Protein AF-A0A378QH20-F1 (afdb_monomer_lite)

InterPro domains:
  IPR001677 Transferrin-binding protein B, C-lobe/N-lobe beta-barrel domain [PF01298] (26-144)
  IPR001677 Transferrin-binding protein B, C-lobe/N-lobe beta-barrel domain [PF01298] (145-252)
  IPR011250 Outer membrane protein/outer membrane enzyme PagP, beta-barrel [SSF56925] (48-143)
  IPR011250 Outer membrane protein/outer membrane enzyme PagP, beta-barrel [SSF56925] (148-252)

Organism: Moraxella lacunata (NCBI:txid477)

Foldseek 3Di:
DFAADAPQDQVQFADPPDPDDSHPGHGDLVRGQWADPPVCVVVVDDDDTAKDKAKDADVPQQKIKIWIWGHNDPPDIGTAWIDIWGHDDFKTAAKIAGPDLPDSQRNAIFRGKMWGADDPVSQKIKIWTAGPVNGDTDIDIDGPQQQAKDKDKDADVVVQAIWMFIDHGRDPFTQKTWHPWGHDDQWIKTKMWGTPQADFPDPPDPPTDGATDMFMKIKGQDDDPSQKIKTKTWDDDDPVHHIDIDIDMDGHDDDD

Sequence (256 aa):
MTDAKKGRGSDEFHSEYKKNAGADYSAFSFHESTKDDAKWRDEGRTGDVSHTSVFTVDFANKTLTGELSRHKSKSEKVKRYDIKADIKDNRFRGSATASNPNDPFFKSNSKSLEGGFFGANAEELAGKFLADDNSLFAVFGARQHKDGNRAEFGVNFDNKTLKGTLYAGGSVAPSIIIDNGVISGNGFTADFRTGEKGLSLDKSSISGAVAHLSGKVDGGFYGKNATELGGSFYSERTSKKDGVAGVFGAKQQVKK

Secondary structure (DSSP, 8-state):
-B---TT---TTB--SS-S-BTTTB---GGGB----HHHHHHTT--S--SEEEEEEEETTTTEEEEEEEEESSSS-EEEEEEEEEEEETTEEEEEEEES-TT-SSS---EEEEEEEEESTT--EEEEEEE-TTS-BEEEEEEE----S-EEEEEEETTTTEEEEEEE-TT-SS-SEEEEEEEEETTEEEEEEEE-TT-EES-TT-TT--EE--EEEEEEEEESGGG-EEEEEEEE--BTTB--EEEEEEEEPPPP-

Radius of gyration: 24.76 Å; chains: 1; bounding box: 64×29×71 Å

pLDDT: mean 87.05, std 12.5, range [39.31, 98.81]

Structure (mmCIF, N/CA/C/O backbone):
data_AF-A0A378QH20-F1
#
_entry.id   AF-A0A378QH20-F1
#
loop_
_atom_site.group_PDB
_atom_site.id
_atom_site.type_symbol
_atom_site.label_atom_id
_atom_site.label_alt_id
_atom_site.label_comp_id
_atom_site.label_asym_id
_atom_site.label_entity_id
_atom_site.label_seq_id
_atom_site.pdbx_PDB_ins_code
_atom_site.Cartn_x
_atom_site.Cartn_y
_atom_site.Cartn_z
_atom_site.occupancy
_atom_site.B_iso_or_equiv
_atom_site.auth_seq_id
_atom_site.auth_comp_id
_atom_site.auth_asym_id
_atom_site.auth_atom_id
_atom_site.pdbx_PDB_model_num
ATOM 1 N N . MET A 1 1 ? 15.735 -6.935 -12.110 1.00 92.44 1 MET A N 1
ATOM 2 C CA . MET A 1 1 ? 16.898 -7.436 -12.870 1.00 92.44 1 MET A CA 1
ATOM 3 C C . MET A 1 1 ? 16.583 -7.363 -14.349 1.00 92.44 1 MET A C 1
ATOM 5 O O . MET A 1 1 ? 15.416 -7.523 -14.694 1.00 92.44 1 MET A O 1
ATOM 9 N N . THR A 1 2 ? 17.578 -7.130 -15.195 1.00 94.81 2 THR A N 1
ATOM 10 C CA . THR A 1 2 ? 17.381 -6.996 -16.645 1.00 94.81 2 THR A CA 1
ATOM 11 C C . THR A 1 2 ? 17.871 -8.227 -17.403 1.00 94.81 2 THR A C 1
ATOM 13 O O . THR A 1 2 ? 18.622 -9.038 -16.858 1.00 94.81 2 THR A O 1
ATOM 16 N N . ASP A 1 3 ? 17.523 -8.341 -18.679 1.00 94.50 3 ASP A N 1
ATOM 17 C CA . ASP A 1 3 ? 18.302 -9.134 -19.633 1.00 94.50 3 ASP A CA 1
ATOM 18 C C . ASP A 1 3 ? 19.726 -8.555 -19.798 1.00 94.50 3 ASP A C 1
ATOM 20 O O . ASP A 1 3 ? 20.012 -7.418 -19.397 1.00 94.50 3 ASP A O 1
ATOM 24 N N . ALA A 1 4 ? 20.630 -9.340 -20.387 1.00 93.19 4 ALA A N 1
ATOM 25 C CA . ALA A 1 4 ? 21.960 -8.891 -20.788 1.00 93.19 4 ALA A CA 1
ATOM 26 C C . ALA A 1 4 ? 21.991 -8.710 -22.309 1.00 93.19 4 ALA A C 1
ATOM 28 O O . ALA A 1 4 ? 21.715 -9.652 -23.055 1.00 93.19 4 ALA A O 1
ATOM 29 N N . LYS A 1 5 ? 22.317 -7.502 -22.777 1.00 91.88 5 LYS A N 1
ATOM 30 C CA . LYS A 1 5 ? 22.332 -7.175 -24.205 1.00 91.88 5 LYS A CA 1
ATOM 31 C C . LYS A 1 5 ? 23.632 -6.490 -24.599 1.00 91.88 5 LYS A C 1
ATOM 33 O O . LYS A 1 5 ? 23.879 -5.345 -24.223 1.00 91.88 5 LYS A O 1
ATOM 38 N N . LYS A 1 6 ? 24.429 -7.166 -25.430 1.00 91.38 6 LYS A N 1
ATOM 39 C CA . LYS A 1 6 ? 25.698 -6.639 -25.950 1.00 91.38 6 LYS A CA 1
ATOM 40 C C . LYS A 1 6 ? 25.518 -5.228 -26.527 1.00 91.38 6 LYS A C 1
ATOM 42 O O . LYS A 1 6 ? 24.632 -5.000 -27.349 1.00 91.38 6 LYS A O 1
ATOM 47 N N . GLY A 1 7 ? 26.377 -4.302 -26.103 1.00 85.94 7 GLY A N 1
ATOM 48 C CA . GLY A 1 7 ? 26.369 -2.907 -26.556 1.00 85.94 7 GLY A CA 1
ATOM 49 C C . GLY A 1 7 ? 25.336 -1.999 -25.878 1.00 85.94 7 GLY A C 1
ATOM 50 O O . GLY A 1 7 ? 25.245 -0.832 -26.247 1.00 85.94 7 GLY A O 1
ATOM 51 N N . ARG A 1 8 ? 24.562 -2.486 -24.897 1.00 88.06 8 ARG A N 1
ATOM 52 C CA . ARG A 1 8 ? 23.723 -1.620 -24.056 1.00 88.06 8 ARG A CA 1
ATOM 53 C C . ARG A 1 8 ? 24.615 -0.770 -23.143 1.00 88.06 8 ARG A C 1
ATOM 55 O O . ARG A 1 8 ? 25.500 -1.307 -22.483 1.00 88.06 8 ARG A O 1
ATOM 62 N N . GLY A 1 9 ? 24.378 0.541 -23.103 1.00 82.31 9 GLY A N 1
ATOM 63 C CA . GLY A 1 9 ? 25.078 1.439 -22.179 1.00 82.31 9 GLY A CA 1
ATOM 64 C C . GLY A 1 9 ? 24.762 1.100 -20.721 1.00 82.31 9 GLY A C 1
ATOM 65 O O . GLY A 1 9 ? 23.634 0.721 -20.413 1.00 82.31 9 GLY A O 1
ATOM 66 N N . SER A 1 10 ? 25.747 1.235 -19.834 1.00 78.19 10 SER A N 1
ATOM 67 C CA . SER A 1 10 ? 25.637 0.899 -18.406 1.00 78.19 10 SER A CA 1
ATOM 68 C C . SER A 1 10 ? 25.880 2.108 -17.500 1.00 78.19 10 SER A C 1
ATOM 70 O O . SER A 1 10 ? 26.297 1.947 -16.360 1.00 78.19 10 SER A O 1
ATOM 72 N N . ASP A 1 11 ? 25.667 3.325 -18.002 1.00 79.75 11 ASP A N 1
ATOM 73 C CA . ASP A 1 11 ? 26.082 4.557 -17.317 1.00 79.75 11 ASP A CA 1
ATOM 74 C C . ASP A 1 11 ? 25.383 4.758 -15.967 1.00 79.75 11 ASP A C 1
ATOM 76 O O . ASP A 1 11 ? 25.941 5.372 -15.065 1.00 79.75 11 ASP A O 1
ATOM 80 N N . GLU A 1 12 ? 24.177 4.210 -15.801 1.00 81.88 12 GLU A N 1
ATOM 81 C CA . GLU A 1 12 ? 23.446 4.254 -14.530 1.00 81.88 12 GLU A CA 1
ATOM 82 C C . GLU A 1 12 ? 23.695 3.037 -13.630 1.00 81.88 12 GLU A C 1
ATOM 84 O O . GLU A 1 12 ? 23.182 3.017 -12.513 1.00 81.88 12 GLU A O 1
ATOM 89 N N . PHE A 1 13 ? 24.450 2.032 -14.094 1.00 87.19 13 PHE A N 1
ATOM 90 C CA . PHE A 1 13 ? 24.697 0.785 -13.371 1.00 87.19 13 PHE A CA 1
ATOM 91 C C . PHE A 1 13 ? 26.196 0.528 -13.177 1.00 87.19 13 PHE A C 1
ATOM 93 O O . PHE A 1 13 ? 26.932 0.223 -14.118 1.00 87.19 13 PHE A O 1
ATOM 100 N N . HIS A 1 14 ? 26.647 0.585 -11.929 1.00 81.94 14 HIS A N 1
ATOM 101 C CA . HIS A 1 14 ? 28.036 0.397 -11.539 1.00 81.94 14 HIS A CA 1
ATOM 102 C C . HIS A 1 14 ? 28.204 -0.839 -10.650 1.00 81.94 14 HIS A C 1
ATOM 104 O O . HIS A 1 14 ? 27.354 -1.185 -9.834 1.00 81.94 14 HIS A O 1
ATOM 110 N N . SER A 1 15 ? 29.330 -1.524 -10.817 1.00 75.62 15 SER A N 1
ATOM 111 C CA . SER A 1 15 ? 29.758 -2.617 -9.950 1.00 75.62 15 SER A CA 1
ATOM 112 C C . SER A 1 15 ? 31.252 -2.483 -9.711 1.00 75.62 15 SER A C 1
ATOM 114 O O . SER A 1 15 ? 32.007 -2.155 -10.627 1.00 75.62 15 SER A O 1
ATOM 116 N N . GLU A 1 16 ? 31.675 -2.757 -8.481 1.00 70.62 16 GLU A N 1
ATOM 117 C CA . GLU A 1 16 ? 33.088 -2.738 -8.098 1.00 70.62 16 GLU A CA 1
ATOM 118 C C . GLU A 1 16 ? 33.872 -3.907 -8.715 1.00 70.62 16 GLU A C 1
ATOM 120 O O . GLU A 1 16 ? 35.083 -3.817 -8.901 1.00 70.62 16 GLU A O 1
ATOM 125 N N . TYR A 1 17 ? 33.184 -4.997 -9.074 1.00 71.38 17 TYR A N 1
ATOM 126 C CA . TYR A 1 17 ? 33.818 -6.256 -9.476 1.00 71.38 17 TYR A CA 1
ATOM 127 C C . TYR A 1 17 ? 33.791 -6.517 -10.984 1.00 71.38 17 TYR A C 1
ATOM 129 O O . TYR A 1 17 ? 34.700 -7.160 -11.511 1.00 71.38 17 TYR A O 1
ATOM 137 N N . LYS A 1 18 ? 32.748 -6.070 -11.696 1.00 76.75 18 LYS A N 1
ATOM 138 C CA . LYS A 1 18 ? 32.597 -6.296 -13.143 1.00 76.75 18 LYS A CA 1
ATOM 139 C C . LYS A 1 18 ? 32.045 -5.059 -13.839 1.00 76.75 18 LYS A C 1
ATOM 141 O O . LYS A 1 18 ? 31.127 -4.419 -13.354 1.00 76.75 18 LYS A O 1
ATOM 146 N N . LYS A 1 19 ? 32.595 -4.723 -15.004 1.00 81.00 19 LYS A N 1
ATOM 147 C CA . LYS A 1 19 ? 32.105 -3.598 -15.812 1.00 81.00 19 LYS A CA 1
ATOM 148 C C . LYS A 1 19 ? 30.884 -4.020 -16.643 1.00 81.00 19 LYS A C 1
ATOM 150 O O . LYS A 1 19 ? 30.658 -5.209 -16.845 1.00 81.00 19 LYS A O 1
ATOM 155 N N . ASN A 1 20 ? 30.131 -3.038 -17.138 1.00 86.50 20 ASN A N 1
ATOM 156 C CA . ASN A 1 20 ? 29.065 -3.205 -18.136 1.00 86.50 20 ASN A CA 1
ATOM 157 C C . ASN A 1 20 ? 27.842 -4.028 -17.680 1.00 86.50 20 ASN A C 1
ATOM 159 O O . ASN A 1 20 ? 27.330 -4.881 -18.416 1.00 86.50 20 ASN A O 1
ATOM 163 N N . ALA A 1 21 ? 27.338 -3.755 -16.473 1.00 88.94 21 ALA A N 1
ATOM 164 C CA . ALA A 1 21 ? 26.045 -4.273 -16.031 1.00 88.94 21 ALA A CA 1
ATOM 165 C C . ALA A 1 21 ? 24.941 -3.914 -17.045 1.00 88.94 21 ALA A C 1
ATOM 167 O O . ALA A 1 21 ? 24.822 -2.772 -17.485 1.00 88.94 21 ALA A O 1
ATOM 168 N N . GLY A 1 22 ? 24.134 -4.900 -17.431 1.00 88.75 22 GLY A N 1
ATOM 169 C CA . GLY A 1 22 ? 23.121 -4.787 -18.481 1.00 88.75 22 GLY A CA 1
ATOM 170 C C . GLY A 1 22 ? 23.593 -5.190 -19.880 1.00 88.75 22 GLY A C 1
ATOM 171 O O . GLY A 1 22 ? 22.741 -5.432 -20.741 1.00 88.75 22 GLY A O 1
ATOM 172 N N . ALA A 1 23 ? 24.908 -5.299 -20.104 1.00 90.50 23 ALA A N 1
ATOM 173 C CA . ALA A 1 23 ? 25.495 -5.740 -21.368 1.00 90.50 23 ALA A CA 1
ATOM 174 C C . ALA A 1 23 ? 26.190 -7.099 -21.259 1.00 90.50 23 ALA A C 1
ATOM 176 O O . ALA A 1 23 ? 25.824 -8.019 -21.990 1.00 90.50 23 ALA A O 1
ATOM 177 N N . ASP A 1 24 ? 27.145 -7.230 -20.335 1.00 90.44 24 ASP A N 1
ATOM 178 C CA . ASP A 1 24 ? 27.919 -8.467 -20.145 1.00 90.44 24 ASP A CA 1
ATOM 179 C C . ASP A 1 24 ? 27.185 -9.460 -19.229 1.00 90.44 24 ASP A C 1
ATOM 181 O O . ASP A 1 24 ? 27.375 -10.673 -19.304 1.00 90.44 24 ASP A O 1
ATOM 185 N N . TYR A 1 25 ? 26.327 -8.937 -18.356 1.00 90.81 25 TYR A N 1
ATOM 186 C CA . TYR A 1 25 ? 25.469 -9.677 -17.435 1.00 90.81 25 TYR A CA 1
ATOM 187 C C . TYR A 1 25 ? 24.259 -8.811 -17.057 1.00 90.81 25 TYR A C 1
ATOM 189 O O . TYR A 1 25 ? 24.216 -7.627 -17.384 1.00 90.81 25 TYR A O 1
ATOM 197 N N . SER A 1 26 ? 23.263 -9.377 -16.376 1.00 91.81 26 SER A N 1
ATOM 198 C CA . SER A 1 26 ? 22.063 -8.643 -15.954 1.00 91.81 26 SER A CA 1
ATOM 199 C C . SER A 1 26 ? 22.382 -7.438 -15.068 1.00 91.81 26 SER A C 1
ATOM 201 O O . SER A 1 26 ? 23.134 -7.544 -14.097 1.00 91.81 26 SER A O 1
ATOM 203 N N . ALA A 1 27 ? 21.738 -6.301 -15.332 1.00 91.88 27 ALA A N 1
ATOM 204 C CA . ALA A 1 27 ? 21.704 -5.209 -14.372 1.00 91.88 27 ALA A CA 1
ATOM 205 C C . ALA A 1 27 ? 20.733 -5.560 -13.231 1.00 91.88 27 ALA A C 1
ATOM 207 O O . ALA A 1 27 ? 19.643 -6.100 -13.447 1.00 91.88 27 ALA A O 1
ATOM 208 N N . PHE A 1 28 ? 21.128 -5.254 -11.998 1.00 90.44 28 PHE A N 1
ATOM 209 C CA . PHE A 1 28 ? 20.327 -5.460 -10.788 1.00 90.44 28 PHE A CA 1
ATOM 210 C C . PHE A 1 28 ? 20.162 -4.117 -10.081 1.00 90.44 28 PHE A C 1
ATOM 212 O O . PHE A 1 28 ? 20.975 -3.222 -10.285 1.00 90.44 28 PHE A O 1
ATOM 219 N N . SER A 1 29 ? 19.135 -3.977 -9.241 1.00 89.19 29 SER A N 1
ATOM 220 C CA . SER A 1 29 ? 18.865 -2.723 -8.523 1.00 89.19 29 SER A CA 1
ATOM 221 C C . SER A 1 29 ? 20.043 -2.269 -7.660 1.00 89.19 29 SER A C 1
ATOM 223 O O . SER A 1 29 ? 20.310 -1.079 -7.601 1.00 89.19 29 SER A O 1
ATOM 225 N N . PHE A 1 30 ? 20.795 -3.200 -7.066 1.00 85.38 30 PHE A N 1
ATOM 226 C CA . PHE A 1 30 ? 21.985 -2.881 -6.268 1.00 85.38 30 PHE A CA 1
ATOM 227 C C . PHE A 1 30 ? 23.183 -2.385 -7.096 1.00 85.38 30 PHE A C 1
ATOM 229 O O . PHE A 1 30 ? 24.137 -1.875 -6.525 1.00 85.38 30 PHE A O 1
ATOM 236 N N . HIS A 1 31 ? 23.153 -2.546 -8.423 1.00 87.38 31 HIS A N 1
ATOM 237 C CA . HIS A 1 31 ? 24.131 -1.920 -9.311 1.00 87.38 31 HIS A CA 1
ATOM 238 C C . HIS A 1 31 ? 23.726 -0.491 -9.686 1.00 87.38 31 HIS A C 1
ATOM 240 O O . HIS A 1 31 ? 24.556 0.256 -10.184 1.00 87.38 31 HIS A O 1
ATOM 246 N N . GLU A 1 32 ? 22.454 -0.113 -9.541 1.00 87.88 32 GLU A N 1
ATOM 247 C CA . GLU A 1 32 ? 21.987 1.191 -10.005 1.00 87.88 32 GLU A CA 1
ATOM 248 C C . GLU A 1 32 ? 22.515 2.298 -9.092 1.00 87.88 32 GLU A C 1
ATOM 250 O O . GLU A 1 32 ? 22.425 2.196 -7.871 1.00 87.88 32 GLU A O 1
ATOM 255 N N . SER A 1 33 ? 23.027 3.379 -9.674 1.00 81.62 33 SER A N 1
ATOM 256 C CA . SER A 1 33 ? 23.531 4.527 -8.920 1.00 81.62 33 SER A CA 1
ATOM 257 C C . SER A 1 33 ? 22.395 5.210 -8.163 1.00 81.62 33 SER A C 1
ATOM 259 O O . SER A 1 33 ? 21.641 6.005 -8.728 1.00 81.62 33 SER A O 1
ATOM 261 N N . THR A 1 34 ? 22.240 4.928 -6.880 1.00 79.50 34 THR A N 1
ATOM 262 C CA . THR A 1 34 ? 21.202 5.535 -6.047 1.00 79.50 34 THR A CA 1
ATOM 263 C C . THR A 1 34 ? 21.790 6.396 -4.940 1.00 79.50 34 THR A C 1
ATOM 265 O O . THR A 1 34 ? 22.990 6.399 -4.670 1.00 79.50 34 THR A O 1
ATOM 268 N N . LYS A 1 35 ? 20.916 7.151 -4.277 1.00 73.12 35 LYS A N 1
ATOM 269 C CA . LYS A 1 35 ? 21.223 7.726 -2.972 1.00 73.12 35 LYS A CA 1
ATOM 270 C C . LYS A 1 35 ? 21.480 6.585 -1.971 1.00 73.12 35 LYS A C 1
ATOM 272 O O . LYS A 1 35 ? 20.553 5.832 -1.667 1.00 73.12 35 LYS A O 1
ATOM 277 N N . ASP A 1 36 ? 22.715 6.503 -1.475 1.00 65.94 36 ASP A N 1
ATOM 278 C CA . ASP A 1 36 ? 23.202 5.456 -0.566 1.00 65.94 36 ASP A CA 1
ATOM 279 C C . ASP A 1 36 ? 22.434 5.450 0.773 1.00 65.94 36 ASP A C 1
ATOM 281 O O . ASP A 1 36 ? 22.409 6.455 1.491 1.00 65.94 36 ASP A O 1
ATOM 285 N N . ASP A 1 37 ? 21.768 4.331 1.076 1.00 61.78 37 ASP A N 1
ATOM 286 C CA . ASP A 1 37 ? 20.907 4.146 2.257 1.00 61.78 37 ASP A CA 1
ATOM 287 C C . ASP A 1 37 ? 21.724 3.954 3.544 1.00 61.78 37 ASP A C 1
ATOM 289 O O . ASP A 1 37 ? 21.362 4.501 4.588 1.00 61.78 37 ASP A O 1
ATOM 293 N N . ALA A 1 38 ? 22.860 3.246 3.474 1.00 57.44 38 ALA A N 1
ATOM 294 C CA . ALA A 1 38 ? 23.633 2.855 4.657 1.00 57.44 38 ALA A CA 1
ATOM 295 C C . ALA A 1 38 ? 24.173 4.080 5.409 1.00 57.44 38 ALA A C 1
ATOM 297 O O . ALA A 1 38 ? 23.898 4.273 6.593 1.00 57.44 38 ALA A O 1
ATOM 298 N N . LYS A 1 39 ? 24.828 4.989 4.681 1.00 61.25 39 LYS A N 1
ATOM 299 C CA . LYS A 1 39 ? 25.340 6.245 5.240 1.00 61.25 39 LYS A CA 1
ATOM 300 C C . LYS A 1 39 ? 24.223 7.160 5.763 1.00 61.25 39 LYS A C 1
ATOM 302 O O . LYS A 1 39 ? 24.429 7.911 6.708 1.00 61.25 39 LYS A O 1
ATOM 307 N N . TRP A 1 40 ? 23.033 7.114 5.161 1.00 59.59 40 TRP A N 1
ATOM 308 C CA . TRP A 1 40 ? 21.906 7.972 5.543 1.00 59.59 40 TRP A CA 1
ATOM 309 C C . TRP A 1 40 ? 21.207 7.510 6.825 1.00 59.59 40 TRP A C 1
ATOM 311 O O . TRP A 1 40 ? 20.813 8.350 7.640 1.00 59.59 40 TRP A O 1
ATOM 321 N N . ARG A 1 41 ? 21.079 6.191 7.011 1.00 53.19 41 ARG A N 1
ATOM 322 C CA . ARG A 1 41 ? 20.585 5.590 8.257 1.00 53.19 41 ARG A CA 1
ATOM 323 C C . ARG A 1 41 ? 21.529 5.863 9.423 1.00 53.19 41 ARG A C 1
ATOM 325 O O . ARG A 1 41 ? 21.051 6.254 10.486 1.00 53.19 41 ARG A O 1
ATOM 332 N N . ASP A 1 42 ? 22.837 5.749 9.200 1.00 58.03 42 ASP A N 1
ATOM 333 C CA . ASP A 1 42 ? 23.859 6.047 10.215 1.00 58.03 42 ASP A CA 1
ATOM 334 C C . ASP A 1 42 ? 23.874 7.535 10.615 1.00 58.03 42 ASP A C 1
ATOM 336 O O . ASP A 1 42 ? 24.155 7.879 11.760 1.00 58.03 42 ASP A O 1
ATOM 340 N N . GLU A 1 43 ? 23.494 8.432 9.698 1.00 58.00 43 GLU A N 1
ATOM 341 C CA . GLU A 1 43 ? 23.345 9.874 9.947 1.00 58.00 43 GLU A CA 1
ATOM 342 C C . GLU A 1 43 ? 21.992 10.252 10.601 1.00 58.00 43 GLU A C 1
ATOM 344 O O . GLU A 1 43 ? 21.696 11.440 10.757 1.00 58.00 43 GLU A O 1
ATOM 349 N N . GLY A 1 44 ? 21.152 9.273 10.970 1.00 45.41 44 GLY A N 1
ATOM 350 C CA . GLY A 1 44 ? 19.873 9.491 11.661 1.00 45.41 44 GLY A CA 1
ATOM 351 C C . GLY A 1 44 ? 18.814 10.215 10.824 1.00 45.41 44 GLY A C 1
ATOM 352 O O . GLY A 1 44 ? 17.899 10.836 11.369 1.00 45.41 44 GLY A O 1
ATOM 353 N N . ARG A 1 45 ? 18.943 10.193 9.495 1.00 55.81 45 ARG A N 1
ATOM 354 C CA . ARG A 1 45 ? 18.084 10.969 8.595 1.00 55.81 45 ARG A CA 1
ATOM 355 C C . ARG A 1 45 ? 16.834 10.188 8.186 1.00 55.81 45 ARG A C 1
ATOM 357 O O . ARG A 1 45 ? 16.890 8.993 7.915 1.00 55.81 45 ARG A O 1
ATOM 364 N N . THR A 1 46 ? 15.704 10.888 8.086 1.00 53.34 46 THR A N 1
ATOM 365 C CA . THR A 1 46 ? 14.402 10.330 7.688 1.00 53.34 46 THR A CA 1
ATOM 366 C C . THR A 1 46 ? 14.029 10.740 6.260 1.00 53.34 46 THR A C 1
ATOM 368 O O . THR A 1 46 ? 14.279 11.873 5.840 1.00 53.34 46 THR A O 1
ATOM 371 N N . GLY A 1 47 ? 13.456 9.815 5.485 1.00 60.31 47 GLY A N 1
ATOM 372 C CA . GLY A 1 47 ? 12.966 10.061 4.124 1.00 60.31 47 GLY A CA 1
ATOM 373 C C . GLY A 1 47 ? 13.259 8.922 3.151 1.00 60.31 47 GLY A C 1
ATOM 374 O O . GLY A 1 47 ? 13.967 7.973 3.480 1.00 60.31 47 GLY A O 1
ATOM 375 N N . ASP A 1 48 ? 12.723 9.046 1.940 1.00 69.56 48 ASP A N 1
ATOM 376 C CA . ASP A 1 48 ? 12.878 8.052 0.884 1.00 69.56 48 ASP A CA 1
ATOM 377 C C . ASP A 1 48 ? 14.339 7.930 0.396 1.00 69.56 48 ASP A C 1
ATOM 379 O O . ASP A 1 48 ? 15.107 8.906 0.319 1.00 69.56 48 ASP A O 1
ATOM 383 N N . VAL A 1 49 ? 14.731 6.700 0.066 1.00 76.69 49 VAL A N 1
ATOM 384 C CA . VAL A 1 49 ? 16.091 6.294 -0.318 1.00 76.69 49 VAL A CA 1
ATOM 385 C C . VAL A 1 49 ? 16.028 5.197 -1.377 1.00 76.69 49 VAL A C 1
ATOM 387 O O . VAL A 1 49 ? 15.052 4.454 -1.452 1.00 76.69 49 VAL A O 1
ATOM 390 N N . SER A 1 50 ? 17.080 5.090 -2.191 1.00 85.75 50 SER A N 1
ATOM 391 C CA . SER A 1 50 ? 17.225 4.056 -3.221 1.00 85.75 50 SER A CA 1
ATOM 392 C C . SER A 1 50 ? 15.995 3.866 -4.115 1.00 85.75 50 SER A C 1
ATOM 394 O O . SER A 1 50 ? 15.680 4.755 -4.907 1.00 85.75 50 SER A O 1
ATOM 396 N N . HIS A 1 51 ? 15.304 2.732 -4.021 1.00 90.31 51 HIS A N 1
ATOM 397 C CA . HIS A 1 51 ? 14.105 2.430 -4.796 1.00 90.31 51 HIS A CA 1
ATOM 398 C C . HIS A 1 51 ? 12.906 2.394 -3.859 1.00 90.31 51 HIS A C 1
ATOM 400 O O . HIS A 1 51 ? 12.907 1.663 -2.872 1.00 90.31 51 HIS A O 1
ATOM 406 N N . THR A 1 52 ? 11.867 3.154 -4.189 1.00 89.88 52 THR A N 1
ATOM 407 C CA . THR A 1 52 ? 10.633 3.215 -3.404 1.00 89.88 52 THR A CA 1
ATOM 408 C C . THR A 1 52 ? 9.448 2.731 -4.209 1.00 89.88 52 THR A C 1
ATOM 410 O O . THR A 1 52 ? 9.348 2.989 -5.409 1.00 89.88 52 THR A O 1
ATOM 413 N N . SER A 1 53 ? 8.515 2.091 -3.517 1.00 92.81 53 SER A N 1
ATOM 414 C CA . SER A 1 53 ? 7.226 1.695 -4.063 1.00 92.81 53 SER A CA 1
ATOM 415 C C . SER A 1 53 ? 6.109 2.212 -3.166 1.00 92.81 53 SER A C 1
ATOM 417 O O . SER A 1 53 ? 6.063 1.864 -1.985 1.00 92.81 53 SER A O 1
ATOM 419 N N . VAL A 1 54 ? 5.217 3.029 -3.719 1.00 90.25 54 VAL A N 1
ATOM 420 C CA . VAL A 1 54 ? 4.083 3.624 -2.999 1.00 90.25 54 VAL A CA 1
ATOM 421 C C . VAL A 1 54 ? 2.794 3.137 -3.637 1.00 90.25 54 VAL A C 1
ATOM 423 O O . VAL A 1 54 ? 2.673 3.146 -4.858 1.00 90.25 54 VAL A O 1
ATOM 426 N N . PHE A 1 55 ? 1.829 2.720 -2.822 1.00 94.31 55 PHE A N 1
ATOM 427 C CA . PHE A 1 55 ? 0.572 2.155 -3.303 1.00 94.31 55 PHE A CA 1
ATOM 428 C C . PHE A 1 55 ? -0.628 2.814 -2.634 1.00 94.31 55 PHE A C 1
ATOM 430 O O . PHE A 1 55 ? -0.593 3.171 -1.457 1.00 94.31 55 PHE A O 1
ATOM 437 N N . THR A 1 56 ? -1.713 2.920 -3.389 1.00 91.38 56 THR A N 1
ATOM 438 C CA . THR A 1 56 ? -3.047 3.260 -2.902 1.00 91.38 56 THR A CA 1
ATOM 439 C C . THR A 1 56 ? -3.960 2.087 -3.208 1.00 91.38 56 THR A C 1
ATOM 441 O O . THR A 1 56 ? -4.021 1.615 -4.344 1.00 91.38 56 THR A O 1
ATOM 444 N N . VAL A 1 57 ? -4.642 1.595 -2.179 1.00 93.56 57 VAL A N 1
ATOM 445 C CA . VAL A 1 57 ? -5.488 0.406 -2.262 1.00 93.56 57 VAL A CA 1
ATOM 446 C C . VAL A 1 57 ? -6.912 0.805 -1.924 1.00 93.56 57 VAL A C 1
ATOM 448 O O . VAL A 1 57 ? -7.169 1.346 -0.850 1.00 93.56 57 VAL A O 1
ATOM 451 N N . ASP A 1 58 ? -7.831 0.512 -2.833 1.00 90.62 58 ASP A N 1
ATOM 452 C CA . ASP A 1 58 ? -9.259 0.686 -2.635 1.00 90.62 58 ASP A CA 1
ATOM 453 C C . ASP A 1 58 ? -9.913 -0.694 -2.541 1.00 90.62 58 ASP A C 1
ATOM 455 O O . ASP A 1 58 ? -10.263 -1.329 -3.538 1.00 90.62 58 ASP A O 1
ATOM 459 N N . PHE A 1 59 ? -10.061 -1.185 -1.311 1.00 89.50 59 PHE A N 1
ATOM 460 C CA . PHE A 1 59 ? -10.685 -2.484 -1.059 1.00 89.50 59 PHE A CA 1
ATOM 461 C C . PHE A 1 59 ? -12.179 -2.508 -1.406 1.00 89.50 59 PHE A C 1
ATOM 463 O O . PHE A 1 59 ? -12.704 -3.579 -1.712 1.00 89.50 59 PHE A O 1
ATOM 470 N N . ALA A 1 60 ? -12.864 -1.359 -1.380 1.00 87.38 60 ALA A N 1
ATOM 471 C CA . ALA A 1 60 ? -14.290 -1.279 -1.686 1.00 87.38 60 ALA A CA 1
ATOM 472 C C . ALA A 1 60 ? -14.528 -1.433 -3.192 1.00 87.38 60 ALA A C 1
ATOM 474 O O . ALA A 1 60 ? -15.349 -2.250 -3.611 1.00 87.38 60 ALA A O 1
ATOM 475 N N . ASN A 1 61 ? -13.750 -0.708 -3.997 1.00 91.62 61 ASN A N 1
ATOM 476 C CA . ASN A 1 61 ? -13.791 -0.804 -5.455 1.00 91.62 61 ASN A CA 1
ATOM 477 C C . ASN A 1 61 ? -12.936 -1.951 -6.008 1.00 91.62 61 ASN A C 1
ATOM 479 O O . ASN A 1 61 ? -12.973 -2.212 -7.208 1.00 91.62 61 ASN A O 1
ATOM 483 N N . LYS A 1 62 ? -12.205 -2.662 -5.142 1.00 97.25 62 LYS A N 1
ATOM 484 C CA . LYS A 1 62 ? -11.314 -3.778 -5.485 1.00 97.25 62 LYS A CA 1
ATOM 485 C C . LYS A 1 62 ? -10.241 -3.380 -6.499 1.00 97.25 62 LYS A C 1
ATOM 487 O O . LYS A 1 62 ? -9.937 -4.143 -7.413 1.00 97.25 62 LYS A O 1
ATOM 492 N N . THR A 1 63 ? -9.642 -2.208 -6.319 1.00 97.75 63 THR A N 1
ATOM 493 C CA . THR A 1 63 ? -8.579 -1.693 -7.190 1.00 97.75 63 THR A CA 1
ATOM 494 C C . THR A 1 63 ? -7.338 -1.304 -6.395 1.00 97.75 63 THR A C 1
ATOM 496 O O . THR A 1 63 ? -7.384 -1.010 -5.200 1.00 97.75 63 THR A O 1
ATOM 499 N N . LEU A 1 64 ? -6.193 -1.325 -7.069 1.00 97.56 64 LEU A N 1
ATOM 500 C CA . LEU A 1 64 ? -4.903 -0.903 -6.543 1.00 97.56 64 LEU A CA 1
ATOM 501 C C . LEU A 1 64 ? -4.186 -0.076 -7.606 1.00 97.56 64 LEU A C 1
ATOM 503 O O . LEU A 1 64 ? -4.064 -0.496 -8.758 1.00 97.56 64 LEU A O 1
ATOM 507 N N . THR A 1 65 ? -3.672 1.081 -7.204 1.00 98.00 65 THR A N 1
ATOM 508 C CA . THR A 1 65 ? -2.731 1.875 -7.999 1.00 98.00 65 THR A CA 1
ATOM 509 C C . THR A 1 65 ? -1.415 2.024 -7.255 1.00 98.00 65 THR A C 1
ATOM 511 O O . THR A 1 65 ? -1.384 1.978 -6.026 1.00 98.00 65 THR A O 1
ATOM 514 N N . GLY A 1 66 ? -0.315 2.225 -7.967 1.00 95.69 66 GLY A N 1
ATOM 515 C CA . GLY A 1 66 ? 0.968 2.475 -7.322 1.00 95.69 66 GLY A CA 1
ATOM 516 C C . GLY A 1 66 ? 1.990 3.142 -8.218 1.00 95.69 66 GLY A C 1
ATOM 517 O O . GLY A 1 66 ? 1.793 3.265 -9.421 1.00 95.69 66 GLY A O 1
ATOM 518 N N . GLU A 1 67 ? 3.089 3.549 -7.607 1.00 97.12 67 GLU A N 1
ATOM 519 C CA . GLU A 1 67 ? 4.232 4.175 -8.252 1.00 97.12 67 GLU A CA 1
ATOM 520 C C . GLU A 1 67 ? 5.509 3.464 -7.802 1.00 97.12 67 GLU A C 1
ATOM 522 O O . GLU A 1 67 ? 5.735 3.287 -6.602 1.00 97.12 67 GLU A O 1
ATOM 527 N N . LEU A 1 68 ? 6.354 3.084 -8.762 1.00 97.00 68 LEU A N 1
ATOM 528 C CA . LEU A 1 68 ? 7.725 2.644 -8.515 1.00 97.00 68 LEU A CA 1
ATOM 529 C C . LEU A 1 68 ? 8.690 3.744 -8.956 1.00 97.00 68 LEU A C 1
ATOM 531 O O . LEU A 1 68 ? 8.626 4.212 -10.099 1.00 97.00 68 LEU A O 1
ATOM 535 N N . SER A 1 69 ? 9.614 4.124 -8.080 1.00 94.81 69 SER A N 1
ATOM 536 C CA . SER A 1 69 ? 10.522 5.253 -8.310 1.00 94.81 69 SER A CA 1
ATOM 537 C C . SER A 1 69 ? 11.934 4.957 -7.809 1.00 94.81 69 SER A C 1
ATOM 539 O O . SER A 1 69 ? 12.130 4.171 -6.882 1.00 94.81 69 SER A O 1
ATOM 541 N N . ARG A 1 70 ? 12.920 5.631 -8.402 1.00 92.44 70 ARG A N 1
ATOM 542 C CA . ARG A 1 70 ? 14.303 5.704 -7.916 1.00 92.44 70 ARG A CA 1
ATOM 543 C C . ARG A 1 70 ? 14.592 7.095 -7.364 1.00 92.44 70 ARG A C 1
ATOM 545 O O . ARG A 1 70 ? 14.240 8.094 -7.983 1.00 92.44 70 ARG A O 1
ATOM 552 N N . HIS A 1 71 ? 15.320 7.152 -6.259 1.00 88.56 71 HIS A N 1
ATOM 553 C CA . HIS A 1 71 ? 15.894 8.365 -5.685 1.00 88.56 71 HIS A CA 1
ATOM 554 C C . HIS A 1 71 ? 17.388 8.396 -5.993 1.00 88.56 71 HIS A C 1
ATOM 556 O O . HIS A 1 71 ? 18.187 7.683 -5.380 1.00 88.56 71 HIS A O 1
ATOM 562 N N . LYS A 1 72 ? 17.769 9.208 -6.981 1.00 83.00 72 LYS A N 1
ATOM 563 C CA . LYS A 1 72 ? 19.171 9.378 -7.390 1.00 83.00 72 LYS A CA 1
ATOM 564 C C . LYS A 1 72 ? 19.909 10.341 -6.462 1.00 83.00 72 LYS A C 1
ATOM 566 O O . LYS A 1 72 ? 21.082 10.147 -6.173 1.00 83.00 72 LYS A O 1
ATOM 571 N N . SER A 1 73 ? 19.207 11.351 -5.955 1.00 77.31 73 SER A N 1
ATOM 572 C CA . SER A 1 73 ? 19.711 12.306 -4.965 1.00 77.31 73 SER A CA 1
ATOM 573 C C . SER A 1 73 ? 18.578 12.766 -4.036 1.00 77.31 73 SER A C 1
ATOM 575 O O . SER A 1 73 ? 17.472 12.235 -4.092 1.00 77.31 73 SER A O 1
ATOM 577 N N . LYS A 1 74 ? 18.832 13.752 -3.161 1.00 71.69 74 LYS A N 1
ATOM 578 C CA . LYS A 1 74 ? 17.811 14.302 -2.244 1.00 71.69 74 LYS A CA 1
ATOM 579 C C . LYS A 1 74 ? 16.632 14.949 -2.982 1.00 71.69 74 LYS A C 1
ATOM 581 O O . LYS A 1 74 ? 15.516 14.907 -2.479 1.00 71.69 74 LYS A O 1
ATOM 586 N N . SER A 1 75 ? 16.890 15.580 -4.123 1.00 77.31 75 SER A N 1
ATOM 587 C CA . SER A 1 75 ? 15.892 16.326 -4.900 1.00 77.31 75 SER A CA 1
ATOM 588 C C . SER A 1 75 ? 15.508 15.635 -6.207 1.00 77.31 75 SER A C 1
ATOM 590 O O . SER A 1 75 ? 14.541 16.039 -6.843 1.00 77.31 75 SER A O 1
ATOM 592 N N . GLU A 1 76 ? 16.253 14.608 -6.621 1.00 85.88 76 GLU A N 1
ATOM 593 C CA . GLU A 1 76 ? 16.043 13.917 -7.893 1.00 85.88 76 GLU A CA 1
ATOM 594 C C . GLU A 1 76 ? 15.362 12.563 -7.664 1.00 85.88 76 GLU A C 1
ATOM 596 O O . GLU A 1 76 ? 16.012 11.545 -7.393 1.00 85.88 76 GLU A O 1
ATOM 601 N N . LYS A 1 77 ? 14.031 12.577 -7.792 1.00 90.56 77 LYS A N 1
ATOM 602 C CA . LYS A 1 77 ? 13.174 11.391 -7.854 1.00 90.56 77 LYS A CA 1
ATOM 603 C C . LYS A 1 77 ? 12.814 11.112 -9.311 1.00 90.56 77 LYS A C 1
ATOM 605 O O . LYS A 1 77 ? 12.230 11.960 -9.981 1.00 9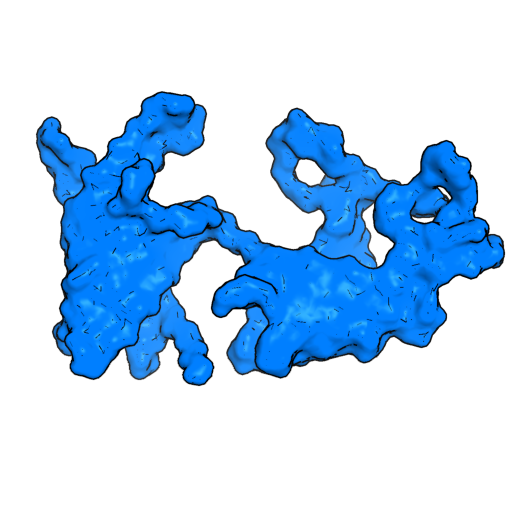0.56 77 LYS A O 1
ATOM 610 N N . VAL A 1 78 ? 13.118 9.911 -9.784 1.00 93.19 78 VAL A N 1
ATOM 611 C CA . VAL A 1 78 ? 12.789 9.440 -11.133 1.00 93.19 78 VAL A CA 1
ATOM 612 C C . VAL A 1 78 ? 11.690 8.393 -11.027 1.00 93.19 78 VAL A C 1
ATOM 614 O O . VAL A 1 78 ? 11.905 7.304 -10.488 1.00 93.19 78 VAL A O 1
ATOM 617 N N . LYS A 1 79 ? 10.501 8.710 -11.542 1.00 96.19 79 LYS A N 1
ATOM 618 C CA . LYS A 1 79 ? 9.415 7.734 -11.664 1.00 96.19 79 LYS A CA 1
ATOM 619 C C . LYS A 1 79 ? 9.766 6.720 -12.753 1.00 96.19 79 LYS A C 1
ATOM 621 O O . LYS A 1 79 ? 10.144 7.108 -13.857 1.00 96.19 79 LYS A O 1
ATOM 626 N N . ARG A 1 80 ? 9.664 5.429 -12.437 1.00 97.19 80 ARG A N 1
ATOM 627 C CA . ARG A 1 80 ? 9.958 4.333 -13.370 1.00 97.19 80 ARG A CA 1
ATOM 628 C C . ARG A 1 80 ? 8.679 3.705 -13.908 1.00 97.19 80 ARG A C 1
ATOM 630 O O . ARG A 1 80 ? 8.555 3.549 -15.120 1.00 97.19 80 ARG A O 1
ATOM 637 N N . TYR A 1 81 ? 7.734 3.381 -13.027 1.00 98.62 81 TYR A N 1
ATOM 638 C CA . TYR A 1 81 ? 6.496 2.703 -13.406 1.00 98.62 81 TYR A CA 1
ATOM 639 C C . TYR A 1 81 ? 5.286 3.217 -12.636 1.00 98.62 81 TYR A C 1
ATOM 641 O O . TYR A 1 81 ? 5.372 3.433 -11.428 1.00 98.62 81 TYR A O 1
ATOM 649 N N . ASP A 1 82 ? 4.153 3.306 -13.328 1.00 98.75 82 ASP A N 1
ATOM 650 C CA . ASP A 1 82 ? 2.829 3.329 -12.706 1.00 98.75 82 ASP A CA 1
ATOM 651 C C . ASP A 1 82 ? 2.267 1.901 -12.663 1.00 98.75 82 ASP A C 1
ATOM 653 O O . ASP A 1 82 ? 2.414 1.128 -13.610 1.00 98.75 82 ASP A O 1
ATOM 657 N N . ILE A 1 83 ? 1.608 1.544 -11.568 1.00 98.75 83 ILE A N 1
ATOM 658 C CA . ILE A 1 83 ? 0.992 0.238 -11.334 1.00 98.75 83 ILE A CA 1
ATOM 659 C C . ILE A 1 83 ? -0.518 0.413 -11.304 1.00 98.75 83 ILE A C 1
ATOM 661 O O . ILE A 1 83 ? -1.028 1.325 -10.654 1.00 98.75 83 ILE A O 1
ATOM 665 N N . LYS A 1 84 ? -1.237 -0.487 -11.974 1.00 98.75 84 LYS A N 1
ATOM 666 C CA . LYS A 1 84 ? -2.695 -0.591 -11.893 1.00 98.75 84 LYS A CA 1
ATOM 667 C C . LYS A 1 84 ? -3.086 -2.057 -11.821 1.00 98.75 84 LYS A C 1
ATOM 669 O O . LYS A 1 84 ? -2.659 -2.836 -12.669 1.00 98.75 84 LYS A O 1
ATOM 674 N N . ALA A 1 85 ? -3.887 -2.429 -10.834 1.00 98.81 85 ALA A N 1
ATOM 675 C CA . ALA A 1 85 ? -4.325 -3.802 -10.641 1.00 98.81 85 ALA A CA 1
ATOM 676 C C . ALA A 1 85 ? -5.745 -3.886 -10.084 1.00 98.81 85 ALA A C 1
ATOM 678 O O . ALA A 1 85 ? -6.194 -3.002 -9.354 1.00 98.81 85 ALA A O 1
ATOM 679 N N . ASP A 1 86 ? -6.402 -4.997 -10.394 1.00 98.81 86 ASP A N 1
ATOM 680 C CA . ASP A 1 86 ? -7.676 -5.393 -9.809 1.00 98.81 86 ASP A CA 1
ATOM 681 C C . ASP A 1 86 ? -7.437 -6.432 -8.711 1.00 98.81 86 ASP A C 1
ATOM 683 O O . ASP A 1 86 ? -6.552 -7.292 -8.814 1.00 98.81 86 ASP A O 1
ATOM 687 N N . ILE A 1 87 ? -8.236 -6.352 -7.650 1.00 98.56 87 ILE A N 1
ATOM 688 C CA . ILE A 1 87 ? -8.133 -7.191 -6.458 1.00 98.56 87 ILE A CA 1
ATOM 689 C C . ILE A 1 87 ? -9.169 -8.309 -6.531 1.00 98.56 87 ILE A C 1
ATOM 691 O O . ILE A 1 87 ? -10.370 -8.082 -6.696 1.00 98.56 87 ILE A O 1
ATOM 695 N N . LYS A 1 88 ? -8.701 -9.539 -6.331 1.00 97.44 88 LYS A N 1
ATOM 696 C CA . LYS A 1 88 ? -9.543 -10.714 -6.135 1.00 97.44 88 LYS A CA 1
ATOM 697 C C . LYS A 1 88 ? -9.020 -11.500 -4.942 1.00 97.44 88 LYS A C 1
ATOM 699 O O . LYS A 1 88 ? -7.882 -11.969 -4.951 1.00 97.44 88 LYS A O 1
ATOM 704 N N . ASP A 1 89 ? -9.868 -11.650 -3.933 1.00 95.62 89 ASP A N 1
ATOM 705 C CA . ASP A 1 89 ? -9.515 -12.261 -2.653 1.00 95.62 89 ASP A CA 1
ATOM 706 C C . ASP A 1 89 ? -8.313 -11.538 -2.019 1.00 95.62 89 ASP A C 1
ATOM 708 O O . ASP A 1 89 ? -8.322 -10.315 -1.888 1.00 95.62 89 ASP A O 1
ATOM 712 N N . ASN A 1 90 ? -7.263 -12.266 -1.640 1.00 94.12 90 ASN A N 1
ATOM 713 C CA . ASN A 1 90 ? -6.008 -11.699 -1.144 1.00 94.12 90 ASN A CA 1
ATOM 714 C C . ASN A 1 90 ? -4.953 -11.500 -2.250 1.00 94.12 90 ASN A C 1
ATOM 716 O O . ASN A 1 90 ? -3.772 -11.324 -1.946 1.00 94.12 90 ASN A O 1
ATOM 720 N N . ARG A 1 91 ? -5.340 -11.564 -3.528 1.00 98.50 91 ARG A N 1
ATOM 721 C CA . ARG A 1 91 ? -4.447 -11.435 -4.688 1.00 98.50 91 ARG A CA 1
ATOM 722 C C . ARG A 1 91 ? -4.822 -10.214 -5.518 1.00 98.50 91 ARG A C 1
ATOM 724 O O . ARG A 1 91 ? -5.970 -9.780 -5.527 1.00 98.50 91 ARG A O 1
ATOM 731 N N . PHE A 1 92 ? -3.863 -9.697 -6.271 1.00 98.69 92 PHE A N 1
ATOM 732 C CA . PHE A 1 92 ? -4.118 -8.680 -7.287 1.00 98.69 92 PHE A CA 1
ATOM 733 C C . PHE A 1 92 ? -3.391 -9.019 -8.586 1.00 98.69 92 PHE A C 1
ATOM 735 O O . PHE A 1 92 ? -2.330 -9.653 -8.570 1.00 98.69 92 PHE A O 1
ATOM 742 N N . ARG A 1 93 ? -3.983 -8.627 -9.715 1.00 98.81 93 ARG A N 1
ATOM 743 C CA . ARG A 1 93 ? -3.408 -8.776 -11.060 1.00 98.81 93 ARG A CA 1
ATOM 744 C C . ARG A 1 93 ? -3.660 -7.525 -11.882 1.00 98.81 93 ARG A C 1
ATOM 746 O O . ARG A 1 93 ? -4.695 -6.888 -11.719 1.00 98.81 93 ARG A O 1
ATOM 753 N N . GLY A 1 94 ? -2.736 -7.188 -12.770 1.00 98.69 94 GLY A N 1
ATOM 754 C CA . GLY A 1 94 ? -2.895 -6.023 -13.627 1.00 98.69 94 GLY A CA 1
ATOM 755 C C . GLY A 1 94 ? -1.674 -5.737 -14.478 1.00 98.69 94 GLY A C 1
ATOM 756 O O . GLY A 1 94 ? -1.097 -6.640 -15.081 1.00 98.69 94 GLY A O 1
ATOM 757 N N . SER A 1 95 ? -1.278 -4.471 -14.520 1.00 98.75 95 SER A N 1
ATOM 758 C CA . SER A 1 95 ? -0.229 -3.980 -15.404 1.00 98.75 95 SER A CA 1
ATOM 759 C C . SER A 1 95 ? 0.732 -3.013 -14.721 1.00 98.75 95 SER A C 1
ATOM 761 O O . SER A 1 95 ? 0.361 -2.305 -13.781 1.00 98.75 95 SER A O 1
ATOM 763 N N . ALA A 1 96 ? 1.945 -2.941 -15.262 1.00 98.75 96 ALA A N 1
ATOM 764 C CA . ALA A 1 96 ? 2.910 -1.884 -14.991 1.00 98.75 96 ALA A CA 1
ATOM 765 C C . ALA A 1 96 ? 3.138 -1.062 -16.269 1.00 98.75 96 ALA A C 1
ATOM 767 O O . ALA A 1 96 ? 3.434 -1.625 -17.321 1.00 98.75 96 ALA A O 1
ATOM 768 N N . THR A 1 97 ? 3.017 0.257 -16.188 1.00 98.75 97 THR A N 1
ATOM 769 C CA . THR A 1 97 ? 3.214 1.174 -17.317 1.00 98.75 97 THR A CA 1
ATOM 770 C C . THR A 1 97 ? 4.529 1.916 -17.141 1.00 98.75 97 THR A C 1
ATOM 772 O O . THR A 1 97 ? 4.714 2.612 -16.143 1.00 98.75 97 THR A O 1
ATOM 775 N N . ALA A 1 98 ? 5.445 1.762 -18.094 1.00 98.56 98 ALA A N 1
ATOM 776 C CA . ALA A 1 98 ? 6.726 2.454 -18.102 1.00 98.56 98 ALA A CA 1
ATOM 777 C C . ALA A 1 98 ? 6.520 3.968 -18.221 1.00 98.56 98 ALA A C 1
ATOM 779 O O . ALA A 1 98 ? 5.766 4.447 -19.067 1.00 98.56 98 ALA A O 1
ATOM 780 N N . SER A 1 99 ? 7.212 4.733 -17.380 1.00 98.00 99 SER A N 1
ATOM 781 C CA . SER A 1 99 ? 7.110 6.199 -17.371 1.00 98.00 99 SER A CA 1
ATOM 782 C C . SER A 1 99 ? 7.916 6.871 -18.483 1.00 98.00 99 SER A C 1
ATOM 784 O O . SER A 1 99 ? 7.601 7.995 -18.865 1.00 98.00 99 SER A O 1
ATOM 786 N N . ASN A 1 100 ? 8.945 6.201 -19.011 1.00 96.25 100 ASN A N 1
ATOM 787 C CA . ASN A 1 100 ? 9.764 6.710 -20.107 1.00 96.25 100 ASN A CA 1
ATOM 788 C C . ASN A 1 100 ? 10.017 5.608 -21.155 1.00 96.25 100 ASN A C 1
ATOM 790 O O . ASN A 1 100 ? 10.893 4.768 -20.947 1.00 96.25 100 ASN A O 1
ATOM 794 N N . PRO A 1 101 ? 9.320 5.617 -22.306 1.00 92.56 101 PRO A N 1
ATOM 795 C CA . PRO A 1 101 ? 9.481 4.593 -23.343 1.00 92.56 101 PRO A CA 1
ATOM 796 C C . PRO A 1 101 ? 10.834 4.655 -24.074 1.00 92.56 101 PRO A C 1
ATOM 798 O O . PRO A 1 101 ? 11.174 3.735 -24.816 1.00 92.56 101 PRO A O 1
ATOM 801 N N . ASN A 1 102 ? 11.619 5.716 -23.868 1.00 93.00 102 ASN A N 1
ATOM 802 C CA . ASN A 1 102 ? 12.960 5.857 -24.438 1.00 93.00 102 ASN A CA 1
ATOM 803 C C . ASN A 1 102 ? 14.067 5.408 -23.472 1.00 93.00 102 ASN A C 1
ATOM 805 O O . ASN A 1 102 ? 15.244 5.474 -23.824 1.00 93.00 102 ASN A O 1
ATOM 809 N N . ASP A 1 103 ? 13.719 4.965 -22.261 1.00 92.12 103 ASP A N 1
ATOM 810 C CA . ASP A 1 103 ? 14.699 4.493 -21.288 1.00 92.12 103 ASP A CA 1
ATOM 811 C C . ASP A 1 103 ? 15.403 3.208 -21.784 1.00 92.12 103 ASP A C 1
ATOM 813 O O . ASP A 1 103 ? 14.746 2.287 -22.280 1.00 92.12 103 ASP A O 1
ATOM 817 N N . PRO A 1 104 ? 16.738 3.091 -21.674 1.00 89.31 104 PRO A N 1
ATOM 818 C CA . PRO A 1 104 ? 17.456 1.913 -22.163 1.00 89.31 104 PRO A CA 1
ATOM 819 C C . PRO A 1 104 ? 17.100 0.606 -21.432 1.00 89.31 104 PRO A C 1
ATOM 821 O O . PRO A 1 104 ? 17.312 -0.472 -22.000 1.00 89.31 104 PRO A O 1
ATOM 824 N N . PHE A 1 105 ? 16.547 0.691 -20.217 1.00 91.62 105 PHE A N 1
ATOM 825 C CA . PHE A 1 105 ? 16.230 -0.443 -19.344 1.00 91.62 105 PHE A CA 1
ATOM 826 C C . PHE A 1 105 ? 14.749 -0.518 -18.946 1.00 91.62 105 PHE A C 1
ATOM 828 O O . PHE A 1 105 ? 14.191 -1.608 -18.869 1.00 91.62 105 PHE A O 1
ATOM 835 N N . PHE A 1 106 ? 14.105 0.623 -18.700 1.00 95.00 106 PHE A N 1
ATOM 836 C CA . PHE A 1 106 ? 12.783 0.731 -18.068 1.00 95.00 106 PHE A CA 1
ATOM 837 C C . PHE A 1 106 ? 11.709 1.280 -19.021 1.00 95.00 106 PHE A C 1
ATOM 839 O O . PHE A 1 106 ? 10.891 2.114 -18.640 1.00 95.00 106 PHE A O 1
ATOM 846 N N . LYS A 1 107 ? 11.738 0.842 -20.283 1.00 95.25 107 LYS A N 1
ATOM 847 C CA . LYS A 1 107 ? 10.876 1.365 -21.362 1.00 95.25 107 LYS A CA 1
ATOM 848 C C . LYS A 1 107 ? 9.606 0.582 -21.638 1.00 95.25 107 LYS A C 1
ATOM 850 O O . LYS A 1 107 ? 8.665 1.124 -22.212 1.00 95.25 107 LYS A O 1
ATOM 855 N N . SER A 1 108 ? 9.608 -0.705 -21.321 1.00 98.06 108 SER A N 1
ATOM 856 C CA . SER A 1 108 ? 8.536 -1.598 -21.735 1.00 98.06 108 SER A CA 1
ATOM 857 C C . SER A 1 108 ? 7.504 -1.733 -20.626 1.00 98.06 108 SER A C 1
ATOM 859 O O . SER A 1 108 ? 7.855 -1.863 -19.449 1.00 98.06 108 SER A O 1
ATOM 861 N N . ASN A 1 109 ? 6.232 -1.676 -21.021 1.00 98.69 109 ASN A N 1
ATOM 862 C CA . ASN A 1 109 ? 5.098 -1.954 -20.149 1.00 98.69 109 ASN A CA 1
ATOM 863 C C . ASN A 1 109 ? 5.081 -3.436 -19.755 1.00 98.69 109 ASN A C 1
ATOM 865 O O . ASN A 1 109 ? 5.846 -4.249 -20.266 1.00 98.69 109 ASN A O 1
ATOM 869 N N . SER A 1 110 ? 4.185 -3.799 -18.849 1.00 98.69 110 SER A N 1
ATOM 870 C CA . SER A 1 110 ? 3.929 -5.179 -18.471 1.00 98.69 110 SER A CA 1
ATOM 871 C C . SER A 1 110 ? 2.441 -5.418 -18.290 1.00 98.69 110 SER A C 1
ATOM 873 O O . SER A 1 110 ? 1.777 -4.649 -17.595 1.00 98.69 110 SER A O 1
ATOM 875 N N . LYS A 1 111 ? 1.935 -6.524 -18.834 1.00 98.56 111 LYS A N 1
ATOM 876 C CA . LYS A 1 111 ? 0.594 -7.071 -18.543 1.00 98.56 111 LYS A CA 1
ATOM 877 C C . LYS A 1 111 ? 0.628 -8.283 -17.609 1.00 98.56 111 LYS A C 1
ATOM 879 O O . LYS A 1 111 ? -0.402 -8.908 -17.374 1.00 98.56 111 LYS A O 1
ATOM 884 N N . SER A 1 112 ? 1.808 -8.647 -17.112 1.00 98.31 112 SER A N 1
ATOM 885 C CA . SER A 1 112 ? 2.025 -9.849 -16.299 1.00 98.31 112 SER A CA 1
ATOM 886 C C . SER A 1 112 ? 2.083 -9.559 -14.798 1.00 98.31 112 SER A C 1
ATOM 888 O O . SER A 1 112 ? 2.519 -10.411 -14.022 1.00 98.31 112 SER A O 1
ATOM 890 N N . LEU A 1 113 ? 1.670 -8.360 -14.371 1.00 98.75 113 LEU A N 1
ATOM 891 C CA . LEU A 1 113 ? 1.765 -7.976 -12.971 1.00 98.75 113 LEU A CA 1
ATOM 892 C C . LEU A 1 113 ? 0.838 -8.829 -12.113 1.00 98.75 113 LEU A C 1
ATOM 894 O O . LEU A 1 113 ? -0.372 -8.903 -12.341 1.00 98.75 113 LEU A O 1
ATOM 898 N N . GLU A 1 114 ? 1.414 -9.416 -11.072 1.00 98.62 114 GLU A N 1
ATOM 899 C CA . GLU A 1 114 ? 0.689 -10.168 -10.061 1.00 98.62 114 GLU A CA 1
ATOM 900 C C . GLU A 1 114 ? 1.281 -9.965 -8.669 1.00 98.62 114 GLU A C 1
ATOM 902 O O . GLU A 1 114 ? 2.485 -9.771 -8.489 1.00 98.62 114 GLU A O 1
ATOM 907 N N . GLY A 1 115 ? 0.434 -10.071 -7.654 1.00 98.62 115 GLY A N 1
ATOM 908 C CA . GLY A 1 115 ? 0.863 -10.019 -6.266 1.00 98.62 115 GLY A CA 1
ATOM 909 C C . GLY A 1 115 ? -0.240 -10.406 -5.297 1.00 98.62 115 GLY A C 1
ATOM 910 O O . GLY A 1 115 ? -1.261 -10.984 -5.684 1.00 98.62 115 GLY A O 1
ATOM 911 N N . GLY A 1 116 ? -0.007 -10.139 -4.019 1.00 97.44 116 GLY A N 1
ATOM 912 C CA . GLY A 1 116 ? -0.987 -10.381 -2.973 1.00 97.44 116 GLY A CA 1
ATOM 913 C C . GLY A 1 116 ? -0.731 -9.591 -1.702 1.00 97.44 116 GLY A C 1
ATOM 914 O O . GLY A 1 116 ? 0.323 -8.977 -1.530 1.00 97.44 116 GLY A O 1
ATOM 915 N N . PHE A 1 117 ? -1.739 -9.628 -0.840 1.00 96.88 117 PHE A N 1
ATOM 916 C CA . PHE A 1 117 ? -1.740 -9.041 0.490 1.00 96.88 117 PHE A CA 1
ATOM 917 C C . PHE A 1 117 ? -1.358 -10.087 1.541 1.00 96.88 117 PHE A C 1
ATOM 919 O O . PHE A 1 117 ? -1.720 -11.262 1.425 1.00 96.88 117 PHE A O 1
ATOM 926 N N . PHE A 1 118 ? -0.653 -9.643 2.575 1.00 87.38 118 PHE A N 1
ATOM 927 C CA . PHE A 1 118 ? -0.119 -10.446 3.668 1.00 87.38 118 PHE A CA 1
ATOM 928 C C . PHE A 1 118 ? -0.433 -9.782 5.014 1.00 87.38 118 PHE A C 1
ATOM 930 O O . PHE A 1 118 ? -0.684 -8.579 5.087 1.00 87.38 118 PHE A O 1
ATOM 937 N N . GLY A 1 119 ? -0.423 -10.586 6.077 1.00 83.88 119 GLY A N 1
ATOM 938 C CA . GLY A 1 119 ? -0.893 -10.176 7.399 1.00 83.88 119 GLY A CA 1
ATOM 939 C C . GLY A 1 119 ? -2.401 -10.382 7.575 1.00 83.88 119 GLY A C 1
ATOM 940 O O . GLY A 1 119 ? -3.153 -10.507 6.605 1.00 83.88 119 GLY A O 1
ATOM 941 N N . ALA A 1 120 ? -2.840 -10.480 8.832 1.00 78.94 120 ALA A N 1
ATOM 942 C CA . ALA A 1 120 ? -4.231 -10.785 9.171 1.00 78.94 120 ALA A CA 1
ATOM 943 C C . ALA A 1 120 ? -5.217 -9.743 8.613 1.00 78.94 120 ALA A C 1
ATOM 945 O O . ALA A 1 120 ? -6.355 -10.088 8.292 1.00 78.94 120 ALA A O 1
ATOM 946 N N . ASN A 1 121 ? -4.761 -8.497 8.444 1.00 80.31 121 ASN A N 1
ATOM 947 C CA . ASN A 1 121 ? -5.560 -7.374 7.962 1.00 80.31 121 ASN A CA 1
ATOM 948 C C . ASN A 1 121 ? -4.958 -6.720 6.710 1.00 80.31 121 ASN A C 1
ATOM 950 O O . ASN A 1 121 ? -5.170 -5.529 6.494 1.00 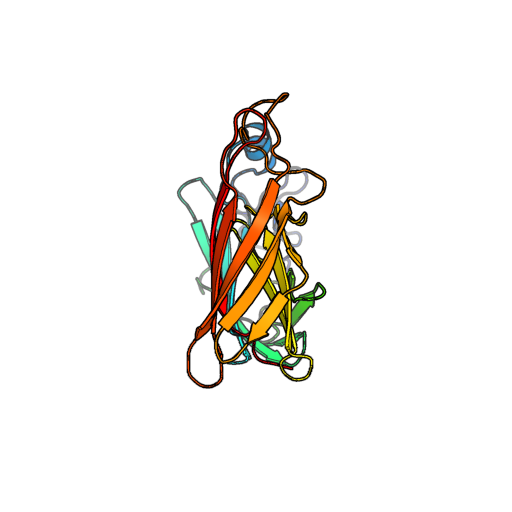80.31 121 ASN A O 1
ATOM 954 N N . ALA A 1 122 ? -4.222 -7.479 5.888 1.00 87.94 122 ALA A N 1
ATOM 955 C CA . ALA A 1 122 ? -3.577 -6.962 4.676 1.00 87.94 122 ALA A CA 1
ATOM 956 C C . ALA A 1 122 ? -2.598 -5.800 4.951 1.00 87.94 122 ALA A C 1
ATOM 958 O O . ALA A 1 122 ? -2.503 -4.853 4.170 1.00 87.94 122 ALA A O 1
ATOM 959 N N . GLU A 1 123 ? -1.872 -5.865 6.071 1.00 84.62 123 GLU A N 1
ATOM 960 C CA . GLU A 1 123 ? -0.895 -4.848 6.473 1.00 84.62 123 GLU A CA 1
ATOM 961 C C . GLU A 1 123 ? 0.268 -4.709 5.484 1.00 84.62 123 GLU A C 1
ATOM 963 O O . GLU A 1 123 ? 0.910 -3.659 5.418 1.00 84.62 123 GLU A O 1
ATOM 968 N N . GLU A 1 124 ? 0.550 -5.769 4.734 1.00 89.88 124 GLU A N 1
ATOM 969 C CA . GLU A 1 124 ? 1.662 -5.865 3.801 1.00 89.88 124 GLU A CA 1
ATOM 970 C C . GLU A 1 124 ? 1.173 -6.307 2.424 1.00 89.88 124 GLU A C 1
ATOM 972 O O . GLU A 1 124 ? 0.172 -7.010 2.283 1.00 89.88 124 GLU A O 1
ATOM 977 N N . LEU A 1 125 ? 1.903 -5.914 1.386 1.00 96.06 125 LEU A N 1
ATOM 978 C CA . LEU A 1 125 ? 1.707 -6.398 0.030 1.00 96.06 125 LEU A CA 1
ATOM 979 C C . LEU A 1 125 ? 3.051 -6.674 -0.630 1.00 96.06 125 LEU A C 1
ATOM 981 O O . LEU A 1 125 ? 4.050 -6.007 -0.358 1.00 96.06 125 LEU A O 1
ATOM 985 N N . ALA A 1 126 ? 3.061 -7.638 -1.541 1.00 96.81 126 ALA A N 1
ATOM 986 C CA . ALA A 1 126 ? 4.202 -7.899 -2.404 1.00 96.81 126 ALA A CA 1
ATOM 987 C C . ALA A 1 126 ? 3.735 -8.371 -3.777 1.00 96.81 126 ALA A C 1
ATOM 989 O O . ALA A 1 126 ? 2.675 -8.990 -3.919 1.00 96.81 126 ALA A O 1
ATOM 990 N N . GLY A 1 127 ? 4.538 -8.098 -4.795 1.00 98.06 127 GLY A N 1
ATOM 991 C CA . GLY A 1 127 ? 4.222 -8.468 -6.163 1.00 98.06 127 GLY A CA 1
ATOM 992 C C . GLY A 1 127 ? 5.439 -8.493 -7.067 1.00 98.06 127 GLY A C 1
ATOM 993 O O . GLY A 1 127 ? 6.566 -8.198 -6.663 1.00 98.06 127 GLY A O 1
ATOM 994 N N . LYS A 1 128 ? 5.191 -8.904 -8.304 1.00 98.62 128 LYS A N 1
ATOM 995 C CA . LYS A 1 128 ? 6.185 -8.997 -9.364 1.00 98.62 128 LYS A CA 1
ATOM 996 C C . LYS A 1 128 ? 5.559 -8.717 -10.721 1.00 98.62 128 LYS A C 1
ATOM 998 O O . LYS A 1 128 ? 4.348 -8.860 -10.889 1.00 98.62 128 LYS A O 1
ATOM 1003 N N . PHE A 1 129 ? 6.394 -8.366 -11.686 1.00 98.75 129 PHE A N 1
ATOM 1004 C CA . PHE A 1 129 ? 6.020 -8.329 -13.094 1.00 98.75 129 PHE A CA 1
ATOM 1005 C C . PHE A 1 129 ? 7.237 -8.598 -13.987 1.00 98.75 129 PHE A C 1
ATOM 1007 O O . PHE A 1 129 ? 8.382 -8.354 -13.599 1.00 98.75 129 PHE A O 1
ATOM 1014 N N . LEU A 1 130 ? 6.972 -9.099 -15.190 1.00 98.69 130 LEU A N 1
ATOM 1015 C CA . LEU A 1 130 ? 7.928 -9.222 -16.289 1.00 98.69 130 LEU A CA 1
ATOM 1016 C C . LEU A 1 130 ? 7.492 -8.263 -17.399 1.00 98.69 130 LEU A C 1
ATOM 1018 O O . LEU A 1 130 ? 6.335 -8.312 -17.825 1.00 98.69 130 LEU A O 1
ATOM 1022 N N . ALA A 1 131 ? 8.380 -7.374 -17.836 1.00 98.31 131 ALA A N 1
ATOM 1023 C CA . ALA A 1 131 ? 8.107 -6.482 -18.958 1.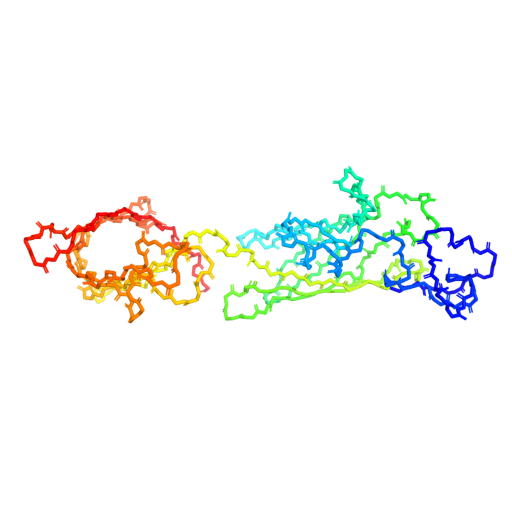00 98.31 131 ALA A CA 1
ATOM 1024 C C . ALA A 1 131 ? 7.725 -7.279 -20.217 1.00 98.31 131 ALA A C 1
ATOM 1026 O O . ALA A 1 131 ? 8.255 -8.364 -20.444 1.00 98.31 131 ALA A O 1
ATOM 1027 N N . ASP A 1 132 ? 6.827 -6.741 -21.040 1.00 98.56 132 ASP A N 1
ATOM 1028 C CA . ASP A 1 132 ? 6.251 -7.434 -22.201 1.00 98.56 132 ASP A CA 1
ATOM 1029 C C . ASP A 1 132 ? 7.314 -7.777 -23.267 1.00 98.56 132 ASP A C 1
ATOM 1031 O O . ASP A 1 132 ? 7.127 -8.692 -24.065 1.00 98.56 132 ASP A O 1
ATOM 1035 N N . ASP A 1 133 ? 8.453 -7.074 -23.263 1.00 97.31 133 ASP A N 1
ATOM 1036 C CA . ASP A 1 133 ? 9.610 -7.351 -24.127 1.00 97.31 133 ASP A CA 1
ATOM 1037 C C . ASP A 1 133 ? 10.653 -8.275 -23.468 1.00 97.31 133 ASP A C 1
ATOM 1039 O O . ASP A 1 133 ? 11.749 -8.451 -23.998 1.00 97.31 133 ASP A O 1
ATOM 1043 N N . ASN A 1 134 ? 10.322 -8.852 -22.308 1.00 97.38 134 ASN A N 1
ATOM 1044 C CA . ASN A 1 134 ? 11.167 -9.706 -21.470 1.00 97.38 134 ASN A CA 1
ATOM 1045 C C . ASN A 1 134 ? 12.480 -9.058 -20.988 1.00 97.38 134 ASN A C 1
ATOM 1047 O O . ASN A 1 134 ? 13.356 -9.756 -20.477 1.00 97.38 134 ASN A O 1
ATOM 1051 N N . SER A 1 135 ? 12.628 -7.735 -21.114 1.00 95.94 135 SER A N 1
ATOM 1052 C CA . SER A 1 135 ? 13.875 -7.034 -20.774 1.00 95.94 135 SER A CA 1
ATOM 1053 C C . SER A 1 135 ? 14.078 -6.807 -19.277 1.00 95.94 135 SER A C 1
ATOM 1055 O O . SER A 1 135 ? 15.207 -6.611 -18.833 1.00 95.94 135 SER A O 1
ATOM 1057 N N . LEU A 1 136 ? 13.004 -6.831 -18.482 1.00 97.38 136 LEU A N 1
ATOM 1058 C CA . LEU A 1 136 ? 13.029 -6.495 -17.061 1.00 97.38 136 LEU A CA 1
ATOM 1059 C C . LEU A 1 136 ? 12.103 -7.409 -16.263 1.00 97.38 136 LEU A C 1
ATOM 1061 O O . LEU A 1 136 ? 10.897 -7.442 -16.493 1.00 97.38 136 LEU A O 1
ATOM 1065 N N . PHE A 1 137 ? 12.660 -8.063 -15.248 1.00 98.00 137 PHE A N 1
ATOM 1066 C CA . PHE A 1 137 ? 11.904 -8.698 -14.175 1.00 98.00 137 PHE A CA 1
ATOM 1067 C C . PHE A 1 137 ? 12.007 -7.860 -12.898 1.00 98.00 137 PHE A C 1
ATOM 1069 O O . PHE A 1 137 ? 13.107 -7.642 -12.373 1.00 98.00 137 PHE A O 1
ATOM 1076 N N . ALA A 1 138 ? 10.870 -7.394 -12.392 1.00 97.62 138 ALA A N 1
ATOM 1077 C CA . ALA A 1 138 ? 10.783 -6.549 -11.208 1.00 97.62 138 ALA A CA 1
ATOM 1078 C C . ALA A 1 138 ? 9.977 -7.233 -10.102 1.00 97.62 138 ALA A C 1
ATOM 1080 O O . ALA A 1 138 ? 8.976 -7.901 -10.359 1.00 97.62 138 ALA A O 1
ATOM 1081 N N . VAL A 1 139 ? 10.411 -7.025 -8.862 1.00 98.12 139 VAL A N 1
ATOM 1082 C CA . VAL A 1 139 ? 9.689 -7.401 -7.643 1.00 98.12 139 VAL A CA 1
ATOM 1083 C C . VAL A 1 139 ? 9.524 -6.157 -6.783 1.00 98.12 139 VAL A C 1
ATOM 1085 O O . VAL A 1 139 ? 10.376 -5.269 -6.814 1.00 98.12 139 VAL A O 1
ATOM 1088 N N . PHE A 1 140 ? 8.435 -6.081 -6.031 1.00 96.62 140 PHE A N 1
ATOM 1089 C CA . PHE A 1 140 ? 8.153 -4.976 -5.124 1.00 96.62 140 PHE A CA 1
ATOM 1090 C C . PHE A 1 140 ? 7.477 -5.485 -3.856 1.00 96.62 140 PHE A C 1
ATOM 1092 O O . PHE A 1 140 ? 6.799 -6.515 -3.859 1.00 96.62 140 PHE A O 1
ATOM 1099 N N . GLY A 1 141 ? 7.650 -4.733 -2.777 1.00 92.31 141 GLY A N 1
ATOM 1100 C CA . GLY A 1 141 ? 7.003 -4.972 -1.500 1.00 92.31 141 GLY A CA 1
ATOM 1101 C C . GLY A 1 141 ? 6.717 -3.642 -0.830 1.00 92.31 141 GLY A C 1
ATOM 1102 O O . GLY A 1 141 ? 7.529 -2.724 -0.894 1.00 92.31 141 GLY A O 1
ATOM 1103 N N . ALA A 1 142 ? 5.556 -3.538 -0.205 1.00 90.25 142 ALA A N 1
ATOM 1104 C CA . ALA A 1 142 ? 5.190 -2.382 0.585 1.00 90.25 142 ALA A CA 1
ATOM 1105 C C . ALA A 1 142 ? 4.435 -2.829 1.826 1.00 90.25 142 ALA A C 1
ATOM 1107 O O . ALA A 1 142 ? 3.803 -3.884 1.868 1.00 90.25 142 ALA A O 1
ATOM 1108 N N . ARG A 1 143 ? 4.487 -1.986 2.843 1.00 85.75 143 ARG A N 1
ATOM 1109 C CA . ARG A 1 143 ? 3.725 -2.149 4.069 1.00 85.75 143 ARG A CA 1
ATOM 1110 C C . ARG A 1 143 ? 2.943 -0.877 4.294 1.00 85.75 143 ARG A C 1
ATOM 1112 O O . ARG A 1 143 ? 3.440 0.212 4.006 1.00 85.75 143 ARG A O 1
ATOM 1119 N N . GLN A 1 144 ? 1.739 -1.002 4.830 1.00 82.81 144 GLN A N 1
ATOM 1120 C CA . GLN A 1 144 ? 1.000 0.154 5.296 1.00 82.81 144 GLN A CA 1
ATOM 1121 C C . GLN A 1 144 ? 1.837 0.883 6.356 1.00 82.81 144 GLN A C 1
ATOM 1123 O O . GLN A 1 144 ? 2.157 0.322 7.407 1.00 82.81 144 GLN A O 1
ATOM 1128 N N . HIS A 1 145 ? 2.189 2.138 6.082 1.00 65.44 145 HIS A N 1
ATOM 1129 C CA . HIS A 1 145 ? 2.753 3.019 7.094 1.00 65.44 145 HIS A CA 1
ATOM 1130 C C . HIS A 1 145 ? 1.690 3.242 8.167 1.00 65.44 145 HIS A C 1
ATOM 1132 O O . HIS A 1 145 ? 0.673 3.891 7.929 1.00 65.44 145 HIS A O 1
ATOM 1138 N N . LYS A 1 146 ? 1.907 2.667 9.352 1.00 59.12 146 LYS A N 1
ATOM 1139 C CA . LYS A 1 146 ? 1.035 2.872 10.511 1.00 59.12 146 LYS A CA 1
ATOM 1140 C C . LYS A 1 146 ? 1.421 4.135 11.282 1.00 59.12 146 LYS A C 1
ATOM 1142 O O . LYS A 1 146 ? 1.083 4.231 12.446 1.00 59.12 146 LYS A O 1
ATOM 1147 N N . ASP A 1 147 ? 2.081 5.121 10.677 1.00 54.88 147 ASP A N 1
ATOM 1148 C CA . ASP A 1 147 ? 2.665 6.268 11.398 1.00 54.88 147 ASP A CA 1
ATOM 1149 C C . ASP A 1 147 ? 1.625 7.234 12.024 1.00 54.88 147 ASP A C 1
ATOM 1151 O O . ASP A 1 147 ? 1.979 8.263 12.594 1.00 54.88 147 ASP A O 1
ATOM 1155 N N . GLY A 1 148 ? 0.336 6.884 11.986 1.00 65.69 148 GLY A N 1
ATOM 1156 C CA . GLY A 1 148 ? -0.754 7.593 12.647 1.00 65.69 148 GLY A CA 1
ATOM 1157 C C . GLY A 1 148 ? -1.308 6.869 13.874 1.00 65.69 148 GLY A C 1
ATOM 1158 O O . GLY A 1 148 ? -1.131 5.664 14.074 1.00 65.69 148 GLY A O 1
ATOM 1159 N N . ASN A 1 149 ? -2.035 7.622 14.696 1.00 81.62 149 ASN A N 1
ATOM 1160 C CA . ASN A 1 149 ? -2.888 7.027 15.714 1.00 81.62 149 ASN A CA 1
ATOM 1161 C C . ASN A 1 149 ? -4.017 6.253 15.020 1.00 81.62 149 ASN A C 1
ATOM 1163 O O . ASN A 1 149 ? -4.608 6.754 14.064 1.00 81.62 149 ASN A O 1
ATOM 1167 N N . ARG A 1 150 ? -4.335 5.049 15.496 1.00 85.06 150 ARG A N 1
ATOM 1168 C CA . ARG A 1 150 ? -5.432 4.231 14.951 1.00 85.06 150 ARG A CA 1
ATOM 1169 C C . ARG A 1 150 ? -6.362 3.761 16.057 1.00 85.06 150 ARG A C 1
ATOM 1171 O O . ARG A 1 150 ? -5.933 3.588 17.196 1.00 85.06 150 ARG A O 1
ATOM 1178 N N . ALA A 1 151 ? -7.617 3.532 15.696 1.00 89.44 151 ALA A N 1
ATOM 1179 C CA . ALA A 1 151 ? -8.656 3.058 16.592 1.00 89.44 151 ALA A CA 1
ATOM 1180 C C . ALA A 1 151 ? -9.346 1.838 15.976 1.00 89.44 151 ALA A C 1
ATOM 1182 O O . ALA A 1 151 ? -9.780 1.882 14.826 1.00 89.44 151 ALA A O 1
ATOM 1183 N N . GLU A 1 152 ? -9.435 0.754 16.735 1.00 90.44 152 GLU A N 1
ATOM 1184 C CA . GLU A 1 152 ? -10.066 -0.500 16.326 1.00 90.44 152 GLU A CA 1
ATOM 1185 C C . GLU A 1 152 ? -11.208 -0.813 17.294 1.00 90.44 152 GLU A C 1
ATOM 1187 O O . GLU A 1 152 ? -11.032 -0.690 18.504 1.00 90.44 152 GLU A O 1
ATOM 1192 N N . PHE A 1 153 ? -12.378 -1.200 16.778 1.00 93.12 153 PHE A N 1
ATOM 1193 C CA . PHE A 1 153 ? -13.566 -1.479 17.589 1.00 93.12 153 PHE A CA 1
ATOM 1194 C C . PHE A 1 153 ? -14.264 -2.760 17.143 1.00 93.12 153 PHE A C 1
ATOM 1196 O O . PHE A 1 153 ? -14.560 -2.945 15.963 1.00 93.12 153 PHE A O 1
ATOM 1203 N N . GLY A 1 154 ? -14.568 -3.621 18.111 1.00 91.81 154 GLY A N 1
ATOM 1204 C CA . GLY A 1 154 ? -15.466 -4.756 17.957 1.00 91.81 154 GLY A CA 1
ATOM 1205 C C . GLY A 1 154 ? -16.829 -4.404 18.537 1.00 91.81 154 GLY A C 1
ATOM 1206 O O . GLY A 1 154 ? -16.935 -4.137 19.733 1.00 91.81 154 GLY A O 1
ATOM 1207 N N . VAL A 1 155 ? -17.863 -4.407 17.695 1.00 94.19 155 VAL A N 1
ATOM 1208 C CA . VAL A 1 155 ? -19.235 -4.050 18.080 1.00 94.19 155 VAL A CA 1
ATOM 1209 C C . VAL A 1 155 ? -20.152 -5.241 17.852 1.00 94.19 155 VAL A C 1
ATOM 1211 O O . VAL A 1 155 ? -20.204 -5.788 16.749 1.00 94.19 155 VAL A O 1
ATOM 1214 N N . ASN A 1 156 ? -20.890 -5.630 18.886 1.00 92.38 156 ASN A N 1
ATOM 1215 C CA . ASN A 1 156 ? -21.913 -6.660 18.816 1.00 92.38 156 ASN A CA 1
ATOM 1216 C C . ASN A 1 156 ? -23.264 -6.046 19.196 1.00 92.38 156 ASN A C 1
ATOM 1218 O O . ASN A 1 156 ? -23.553 -5.831 20.373 1.00 92.38 156 ASN A O 1
ATOM 1222 N N . PHE A 1 157 ? -24.084 -5.756 18.185 1.00 93.62 157 PHE A N 1
ATOM 1223 C CA . PHE A 1 157 ? -25.399 -5.148 18.381 1.00 93.62 157 PHE A CA 1
ATOM 1224 C C . PHE A 1 157 ? -26.415 -6.107 19.018 1.00 93.62 157 PHE A C 1
ATOM 1226 O O . PHE A 1 157 ? -27.254 -5.646 19.788 1.00 93.62 157 PHE A O 1
ATOM 1233 N N . ASP A 1 158 ? -26.304 -7.416 18.773 1.00 94.94 158 ASP A N 1
ATOM 1234 C CA . ASP A 1 158 ? -27.220 -8.424 19.328 1.00 94.94 158 ASP A CA 1
ATOM 1235 C C . ASP A 1 158 ? -27.047 -8.541 20.845 1.00 94.94 158 ASP A C 1
ATOM 1237 O O . ASP A 1 158 ? -28.005 -8.455 21.612 1.00 94.94 158 ASP A O 1
ATOM 1241 N N . ASN A 1 159 ? -25.791 -8.643 21.286 1.00 95.81 159 ASN A N 1
ATOM 1242 C CA . ASN A 1 159 ? -25.434 -8.715 22.702 1.00 95.81 159 ASN A CA 1
ATOM 1243 C C . ASN A 1 159 ? -25.322 -7.333 23.359 1.00 95.81 159 ASN A C 1
ATOM 1245 O O . ASN A 1 159 ? -25.070 -7.252 24.559 1.00 95.81 159 ASN A O 1
ATOM 1249 N N . LYS A 1 160 ? -25.487 -6.252 22.587 1.00 97.81 160 LYS A N 1
ATOM 1250 C CA . LYS A 1 160 ? -25.330 -4.858 23.025 1.00 97.81 160 LYS A CA 1
ATOM 1251 C C . LYS A 1 160 ? -23.986 -4.582 23.708 1.00 97.81 160 LYS A C 1
ATOM 1253 O O . LYS A 1 160 ? -23.929 -3.848 24.693 1.00 97.81 160 LYS A O 1
ATOM 1258 N N . THR A 1 161 ? -22.906 -5.152 23.177 1.00 96.38 161 THR A N 1
ATOM 1259 C CA . THR A 1 161 ? -21.552 -4.981 23.720 1.00 96.38 161 THR A CA 1
ATOM 1260 C C . THR A 1 161 ? -20.592 -4.335 22.731 1.00 96.38 161 THR A C 1
ATOM 1262 O O . THR A 1 161 ? -20.729 -4.466 21.512 1.00 96.38 161 THR A O 1
ATOM 1265 N N . LEU A 1 162 ? -19.587 -3.642 23.268 1.00 96.50 162 LEU A N 1
ATOM 1266 C CA . LEU A 1 162 ? -18.502 -3.045 22.496 1.00 96.50 162 LEU A CA 1
ATOM 1267 C C . LEU A 1 162 ? -17.167 -3.189 23.231 1.00 96.50 162 LEU A C 1
ATOM 1269 O O . LEU A 1 162 ? -17.088 -3.066 24.454 1.00 96.50 162 LEU A O 1
ATOM 1273 N N . LYS A 1 163 ? -16.104 -3.424 22.463 1.00 96.69 163 LYS A N 1
ATOM 1274 C CA . LYS A 1 163 ? -14.713 -3.291 22.907 1.00 96.69 163 LYS A CA 1
ATOM 1275 C C . LYS A 1 163 ? -13.934 -2.476 21.890 1.00 96.69 163 LYS A C 1
ATOM 1277 O O . LYS A 1 163 ? -14.246 -2.514 20.701 1.00 96.69 163 LYS A O 1
ATOM 1282 N N . GLY A 1 164 ? -12.920 -1.758 22.348 1.00 94.69 164 GLY A N 1
ATOM 1283 C CA . GLY A 1 164 ? -12.104 -0.908 21.495 1.00 94.69 164 GLY A CA 1
ATOM 1284 C C . GLY A 1 164 ? -10.643 -0.881 21.904 1.00 94.69 164 GLY A C 1
ATOM 1285 O O . GLY A 1 164 ? -10.271 -1.220 23.026 1.00 94.69 164 GLY A O 1
ATOM 1286 N N . THR A 1 165 ? -9.780 -0.481 20.986 1.00 94.06 165 THR A N 1
ATOM 1287 C CA . THR A 1 165 ? -8.356 -0.296 21.251 1.00 94.06 165 THR A CA 1
ATOM 1288 C C . THR A 1 165 ? -7.823 0.872 20.436 1.00 94.06 165 THR A C 1
ATOM 1290 O O . THR A 1 165 ? -8.020 0.934 19.223 1.00 94.06 165 THR A O 1
ATOM 1293 N N . LEU A 1 166 ? -7.144 1.805 21.105 1.00 91.62 166 LEU A N 1
ATOM 1294 C CA . LEU A 1 166 ? -6.484 2.955 20.491 1.00 91.62 166 LEU A CA 1
ATOM 1295 C C . LEU A 1 166 ? -4.969 2.758 20.554 1.00 91.62 166 LEU A C 1
ATOM 1297 O O . LEU A 1 166 ? -4.411 2.451 21.610 1.00 91.62 166 LEU A O 1
ATOM 1301 N N . TYR A 1 167 ? -4.298 2.978 19.432 1.00 86.31 167 TYR A N 1
ATOM 1302 C CA . TYR A 1 167 ? -2.855 2.826 19.283 1.00 86.31 167 TYR A CA 1
ATOM 1303 C C . TYR A 1 167 ? -2.239 4.172 18.919 1.00 86.31 167 TYR A C 1
ATOM 1305 O O . TYR A 1 167 ? -2.740 4.851 18.022 1.00 86.31 167 TYR A O 1
ATOM 1313 N N . ALA A 1 168 ? -1.142 4.539 19.579 1.00 81.69 168 ALA A N 1
ATOM 1314 C CA . ALA A 1 168 ? -0.369 5.727 19.243 1.00 81.69 168 ALA A CA 1
ATOM 1315 C C . ALA A 1 168 ? 0.730 5.418 18.212 1.00 81.69 168 ALA A C 1
ATOM 1317 O O . ALA A 1 168 ? 1.449 4.433 18.369 1.00 81.69 168 ALA A O 1
ATOM 1318 N N . GLY A 1 169 ? 0.880 6.287 17.203 1.00 71.19 169 GLY A N 1
ATOM 1319 C CA . GLY A 1 169 ? 2.019 6.360 16.268 1.00 71.19 169 GLY A CA 1
ATOM 1320 C C . GLY A 1 169 ? 2.670 5.027 15.886 1.00 71.19 169 GLY A C 1
ATOM 1321 O O . GLY A 1 169 ? 3.769 4.729 16.347 1.00 71.19 169 GLY A O 1
ATOM 1322 N N . GLY A 1 170 ? 1.994 4.206 15.083 1.00 64.06 170 GLY A N 1
ATOM 1323 C CA . GLY A 1 170 ? 2.566 2.962 14.542 1.00 64.06 170 GLY A CA 1
ATOM 1324 C C . GLY A 1 170 ? 2.776 1.830 15.534 1.00 64.06 170 GLY A C 1
ATOM 1325 O O . GLY A 1 170 ? 3.161 0.734 15.124 1.00 64.06 170 GLY A O 1
ATOM 1326 N N . SER A 1 171 ? 2.482 2.049 16.816 1.00 69.06 171 SER A N 1
ATOM 1327 C CA . SER A 1 171 ? 2.633 1.037 17.851 1.00 69.06 171 SER A CA 1
ATOM 1328 C C . SER A 1 171 ? 1.720 -0.163 17.602 1.00 69.06 171 SER A C 1
ATOM 1330 O O . SER A 1 171 ? 0.517 -0.033 17.361 1.00 69.06 171 SER A O 1
ATOM 1332 N N . VAL A 1 172 ? 2.292 -1.359 17.742 1.00 70.62 172 VAL A N 1
ATOM 1333 C CA . VAL A 1 172 ? 1.533 -2.614 17.867 1.00 70.62 172 VAL A CA 1
ATOM 1334 C C . VAL A 1 172 ? 0.964 -2.798 19.274 1.00 70.62 172 VAL A C 1
ATOM 1336 O O . VAL A 1 172 ? -0.013 -3.519 19.448 1.00 70.62 172 VAL A O 1
ATOM 1339 N N . ALA A 1 173 ? 1.543 -2.131 20.276 1.00 81.31 173 ALA A N 1
ATOM 1340 C CA . ALA A 1 173 ? 1.052 -2.159 21.646 1.00 81.31 173 ALA A CA 1
ATOM 1341 C C . ALA A 1 173 ? -0.095 -1.143 21.829 1.00 81.31 173 ALA A C 1
ATOM 1343 O O . ALA A 1 173 ? 0.071 0.017 21.429 1.00 81.31 173 ALA A O 1
ATOM 1344 N N . PRO A 1 174 ? -1.220 -1.543 22.451 1.00 85.62 174 PRO A N 1
ATOM 1345 C CA . PRO A 1 174 ? -2.308 -0.641 22.811 1.00 85.62 174 PRO A CA 1
ATOM 1346 C C . PRO A 1 174 ? -1.842 0.522 23.684 1.00 85.62 174 PRO A C 1
ATOM 1348 O O . PRO A 1 174 ? -1.144 0.319 24.678 1.00 85.62 174 PRO A O 1
ATOM 1351 N N . SER A 1 175 ? -2.284 1.730 23.353 1.00 88.56 175 SER A N 1
ATOM 1352 C CA . SER A 1 175 ? -2.111 2.907 24.207 1.00 88.56 175 SER A CA 1
ATOM 1353 C C . SER A 1 175 ? -3.291 3.046 25.164 1.00 88.56 175 SER A C 1
ATOM 1355 O O . SER A 1 175 ? -3.090 3.198 26.367 1.00 88.56 175 SER A O 1
ATOM 1357 N N . ILE A 1 176 ? -4.511 2.904 24.640 1.00 93.06 176 ILE A N 1
ATOM 1358 C CA . ILE A 1 176 ? -5.759 2.857 25.407 1.00 93.06 176 ILE A CA 1
ATOM 1359 C C . ILE A 1 176 ? -6.531 1.601 25.008 1.00 93.06 176 ILE A C 1
ATOM 1361 O O . ILE A 1 176 ? -6.642 1.279 23.826 1.00 93.06 176 ILE A O 1
ATOM 1365 N N . ILE A 1 177 ? -7.085 0.911 25.993 1.00 95.62 177 ILE A N 1
ATOM 1366 C CA . ILE A 1 177 ? -7.979 -0.231 25.832 1.00 95.62 177 ILE A CA 1
ATOM 1367 C C . ILE A 1 177 ? -9.343 0.191 26.370 1.00 95.62 177 ILE A C 1
ATOM 1369 O O . ILE A 1 177 ? -9.424 0.720 27.478 1.00 95.62 177 ILE A O 1
ATOM 1373 N N . ILE A 1 178 ? -10.388 -0.025 25.574 1.00 97.31 178 ILE A N 1
ATOM 1374 C CA . ILE A 1 178 ? -11.784 0.234 25.920 1.00 97.31 178 ILE A CA 1
ATOM 1375 C C . ILE A 1 178 ? -12.465 -1.119 26.120 1.00 97.31 178 ILE A C 1
ATOM 1377 O O . ILE A 1 178 ? -12.575 -1.913 25.184 1.00 97.31 178 ILE A O 1
ATOM 1381 N N . ASP A 1 179 ? -12.918 -1.372 27.340 1.00 96.44 179 ASP A N 1
ATOM 1382 C CA . ASP A 1 179 ? -13.530 -2.627 27.771 1.00 96.44 179 ASP A CA 1
ATOM 1383 C C . ASP A 1 179 ? -14.920 -2.358 28.372 1.00 96.44 179 ASP A C 1
ATOM 1385 O O . ASP A 1 179 ? -15.291 -1.220 28.654 1.00 96.44 179 ASP A O 1
ATOM 1389 N N . ASN A 1 180 ? -15.699 -3.425 28.572 1.00 96.62 180 ASN A N 1
ATOM 1390 C CA . ASN A 1 180 ? -17.021 -3.376 29.211 1.00 96.62 180 ASN A CA 1
ATOM 1391 C C . ASN A 1 180 ? -18.012 -2.402 28.547 1.00 96.62 180 ASN A C 1
ATOM 1393 O O . ASN A 1 180 ? -18.850 -1.812 29.227 1.00 96.62 180 ASN A O 1
ATOM 1397 N N . GLY A 1 181 ? -17.926 -2.220 27.226 1.00 97.81 181 GLY A N 1
ATOM 1398 C CA . GLY A 1 181 ? -18.839 -1.343 26.508 1.00 97.81 181 GLY A CA 1
ATOM 1399 C C . GLY A 1 181 ? -20.263 -1.889 26.499 1.00 97.81 181 GLY A C 1
ATOM 1400 O O . GLY A 1 181 ? -20.470 -3.052 26.145 1.00 97.81 181 GLY A O 1
ATOM 1401 N N . VAL A 1 182 ? -21.230 -1.042 26.843 1.00 98.31 182 VAL A N 1
ATOM 1402 C CA . VAL A 1 182 ? -22.667 -1.340 26.863 1.00 98.31 182 VAL A CA 1
ATOM 1403 C C . VAL A 1 182 ? -23.384 -0.402 25.902 1.00 98.31 182 VAL A C 1
ATOM 1405 O O . VAL A 1 182 ? -23.301 0.819 26.032 1.00 98.31 182 VAL A O 1
ATOM 1408 N N . ILE A 1 183 ? -24.106 -0.974 24.940 1.00 98.56 183 ILE A N 1
ATOM 1409 C CA . ILE A 1 183 ? -24.877 -0.225 23.943 1.00 98.56 183 ILE A CA 1
ATOM 1410 C C . ILE A 1 183 ? -26.280 0.057 24.487 1.00 98.56 183 ILE A C 1
ATOM 1412 O O . ILE A 1 183 ? -27.002 -0.860 24.886 1.00 98.56 183 ILE A O 1
ATOM 1416 N N . SER A 1 184 ? -26.689 1.324 24.448 1.00 97.69 184 SER A N 1
ATOM 1417 C CA . SER A 1 184 ? -28.025 1.771 24.845 1.00 97.69 184 SER A CA 1
ATOM 1418 C C . SER A 1 184 ? -28.557 2.801 23.852 1.00 97.69 184 SER A C 1
ATOM 1420 O O . SER A 1 184 ? -27.976 3.869 23.668 1.00 97.69 184 SER A O 1
ATOM 1422 N N . GLY A 1 185 ? -29.668 2.473 23.187 1.00 96.31 185 GLY A N 1
ATOM 1423 C CA . GLY A 1 185 ? -30.212 3.299 22.110 1.00 96.31 185 GLY A CA 1
ATOM 1424 C C . GLY A 1 185 ? -29.209 3.468 20.965 1.00 96.31 185 GLY A C 1
ATOM 1425 O O . GLY A 1 185 ? -28.704 2.486 20.427 1.00 96.31 185 GLY A O 1
ATOM 1426 N N . ASN A 1 186 ? -28.924 4.718 20.603 1.00 96.12 186 ASN A N 1
ATOM 1427 C CA . ASN A 1 186 ? -27.902 5.100 19.623 1.00 96.12 186 ASN A CA 1
ATOM 1428 C C . ASN A 1 186 ? -26.541 5.442 20.265 1.00 96.12 186 ASN A C 1
ATOM 1430 O O . ASN A 1 186 ? -25.644 5.921 19.571 1.00 96.12 186 ASN A O 1
ATOM 1434 N N . GLY A 1 187 ? -26.391 5.214 21.570 1.00 98.00 187 GLY A N 1
ATOM 1435 C CA . GLY A 1 187 ? -25.189 5.500 22.343 1.00 98.00 187 GLY A CA 1
ATOM 1436 C C . GLY A 1 187 ? -24.522 4.254 22.912 1.00 98.00 187 GLY A C 1
ATOM 1437 O O . GLY A 1 187 ? -25.047 3.138 22.841 1.00 98.00 187 GLY A O 1
ATOM 1438 N N . PHE A 1 188 ? -23.358 4.454 23.518 1.00 98.25 188 PHE A N 1
ATOM 1439 C CA . PHE A 1 188 ? -22.712 3.466 24.369 1.00 98.25 188 PHE A CA 1
ATOM 1440 C C . PHE A 1 188 ? -21.917 4.140 25.487 1.00 98.25 188 PHE A C 1
ATOM 1442 O O . PHE A 1 188 ? -21.417 5.253 25.331 1.00 98.25 188 PHE A O 1
ATOM 1449 N N . THR A 1 189 ? -21.765 3.429 26.597 1.00 98.38 189 THR A N 1
ATOM 1450 C CA . THR A 1 189 ? -20.812 3.764 27.661 1.00 98.38 189 THR A CA 1
ATOM 1451 C C . THR A 1 189 ? -19.819 2.621 27.811 1.00 98.38 189 THR A C 1
ATOM 1453 O O . THR A 1 189 ? -20.140 1.481 27.476 1.00 98.38 189 THR A O 1
ATOM 1456 N N . ALA A 1 190 ? -18.600 2.902 28.260 1.00 98.06 190 ALA A N 1
ATOM 1457 C CA . ALA A 1 190 ? -17.581 1.878 28.491 1.00 98.06 190 ALA A CA 1
ATOM 1458 C C . ALA A 1 190 ? -16.578 2.316 29.568 1.00 98.06 190 ALA A C 1
ATOM 1460 O O . ALA A 1 190 ? -16.607 3.450 30.055 1.00 98.06 190 ALA A O 1
ATOM 1461 N N . ASP A 1 191 ? -15.663 1.418 29.911 1.00 96.88 191 ASP A N 1
ATOM 1462 C CA . ASP A 1 191 ? -14.475 1.736 30.695 1.00 96.88 191 ASP A CA 1
ATOM 1463 C C . ASP A 1 191 ? -13.272 1.873 29.762 1.00 96.88 191 ASP A C 1
ATOM 1465 O O . ASP A 1 191 ? -13.158 1.141 28.777 1.00 96.88 191 ASP A O 1
ATOM 1469 N N . PHE A 1 192 ? -12.332 2.761 30.088 1.00 95.88 192 PHE A N 1
ATOM 1470 C CA . PHE A 1 192 ? -11.010 2.739 29.467 1.00 95.88 192 PHE A CA 1
ATOM 1471 C C . PHE A 1 192 ? -9.915 2.487 30.492 1.00 95.88 192 PHE A C 1
ATOM 1473 O O . PHE A 1 192 ? -10.044 2.812 31.674 1.00 95.88 192 PHE A O 1
ATOM 1480 N N . ARG A 1 193 ? -8.794 1.968 30.002 1.00 94.19 193 ARG A N 1
ATOM 1481 C CA . ARG A 1 193 ? -7.524 1.896 30.722 1.00 94.19 193 ARG A CA 1
ATOM 1482 C C . ARG A 1 193 ? -6.349 2.030 29.765 1.00 94.19 193 ARG A C 1
ATOM 1484 O O . ARG A 1 193 ? -6.485 1.764 28.574 1.00 94.19 193 ARG A O 1
ATOM 1491 N N . THR A 1 194 ? -5.182 2.397 30.271 1.00 91.69 194 THR A N 1
ATOM 1492 C CA . THR A 1 194 ? -3.949 2.330 29.479 1.00 91.69 194 THR A CA 1
ATOM 1493 C C . THR A 1 194 ? -3.513 0.880 29.262 1.00 91.69 194 THR A C 1
ATOM 1495 O O . THR A 1 194 ? -3.859 -0.015 30.040 1.00 91.69 194 THR A O 1
ATOM 1498 N N . GLY A 1 195 ? -2.715 0.643 28.220 1.00 86.56 195 GLY A N 1
ATOM 1499 C CA . GLY A 1 195 ? -2.014 -0.632 28.049 1.00 86.56 195 GLY A CA 1
ATOM 1500 C C . GLY A 1 195 ? -1.024 -0.917 29.187 1.00 86.56 195 GLY A C 1
ATOM 1501 O O . GLY A 1 195 ? -0.730 -0.049 30.011 1.00 86.56 195 GLY A O 1
ATOM 1502 N N . GLU A 1 196 ? -0.470 -2.132 29.221 1.00 84.25 196 GLU A N 1
ATOM 1503 C CA . GLU A 1 196 ? 0.480 -2.568 30.263 1.00 84.25 196 GLU A CA 1
ATOM 1504 C C . GLU A 1 196 ? 1.743 -1.709 30.350 1.00 84.25 196 GLU A C 1
ATOM 1506 O O . GLU A 1 196 ? 2.341 -1.605 31.411 1.00 84.25 196 GLU A O 1
ATOM 1511 N N . LYS A 1 197 ? 2.139 -1.071 29.245 1.00 81.94 197 LYS A N 1
ATOM 1512 C CA . LYS A 1 197 ? 3.286 -0.154 29.199 1.00 81.94 197 LYS A CA 1
ATOM 1513 C C . LYS A 1 197 ? 2.938 1.283 29.604 1.00 81.94 197 LYS A C 1
ATOM 1515 O O . LYS A 1 197 ? 3.816 2.135 29.571 1.00 81.94 197 LYS A O 1
ATOM 1520 N N . GLY A 1 198 ? 1.673 1.549 29.939 1.00 81.50 198 GLY A N 1
ATOM 1521 C CA . GLY A 1 198 ? 1.155 2.885 30.221 1.00 81.50 198 GLY A CA 1
ATOM 1522 C C . GLY A 1 198 ? 1.273 3.843 29.030 1.00 81.50 198 GLY A C 1
ATOM 1523 O O . GLY A 1 198 ? 1.529 3.440 27.892 1.00 81.50 198 GLY A O 1
ATOM 1524 N N . LEU A 1 199 ? 1.054 5.129 29.290 1.00 81.25 199 LEU A N 1
ATOM 1525 C CA . LEU A 1 199 ? 1.281 6.211 28.334 1.00 81.25 199 LEU A CA 1
ATOM 1526 C C . LEU A 1 199 ? 2.564 6.952 28.702 1.00 81.25 199 LEU A C 1
ATOM 1528 O O . LEU A 1 199 ? 2.648 7.540 29.777 1.00 81.25 199 LEU A O 1
ATOM 1532 N N . SER A 1 200 ? 3.546 6.951 27.801 1.00 77.69 200 SER A N 1
ATOM 1533 C CA . SER A 1 200 ? 4.736 7.794 27.940 1.00 77.69 200 SER A CA 1
ATOM 1534 C C . SER A 1 200 ? 4.339 9.265 27.779 1.00 77.69 200 SER A C 1
ATOM 1536 O O . SER A 1 200 ? 3.798 9.655 26.741 1.00 77.69 200 SER A O 1
ATOM 1538 N N . LEU A 1 201 ? 4.584 10.061 28.822 1.00 71.81 201 LEU A N 1
ATOM 1539 C CA . LEU A 1 201 ? 4.327 11.506 28.848 1.00 71.81 201 LEU A CA 1
ATOM 1540 C C . LEU A 1 201 ? 5.504 12.319 28.290 1.00 71.81 201 LEU A C 1
ATOM 1542 O O . LEU A 1 201 ? 5.335 13.478 27.922 1.00 71.81 201 LEU A O 1
ATOM 1546 N N . ASP A 1 202 ? 6.678 11.695 28.195 1.00 67.56 202 ASP A N 1
ATOM 1547 C CA . ASP A 1 202 ? 7.884 12.257 27.597 1.00 67.56 202 ASP A CA 1
ATOM 1548 C C . ASP A 1 202 ? 8.544 11.199 26.705 1.00 67.56 202 ASP A C 1
ATOM 1550 O O . ASP A 1 202 ? 9.172 10.253 27.186 1.00 67.56 202 ASP A O 1
ATOM 1554 N N . LYS A 1 203 ? 8.366 11.351 25.389 1.00 59.69 203 LYS A N 1
ATOM 1555 C CA . LYS A 1 203 ? 8.906 10.423 24.385 1.00 59.69 203 LYS A CA 1
ATOM 1556 C C . LYS A 1 203 ? 10.421 10.566 24.179 1.00 59.69 203 LYS A C 1
ATOM 1558 O O . LYS A 1 203 ? 10.993 9.731 23.482 1.00 59.69 203 LYS A O 1
ATOM 1563 N N . SER A 1 204 ? 11.057 11.597 24.741 1.00 56.88 204 SER A N 1
ATOM 1564 C CA . SER A 1 204 ? 12.436 11.991 24.419 1.00 56.88 204 SER A CA 1
ATOM 1565 C C . SER A 1 204 ? 13.456 11.667 25.520 1.00 56.88 204 SER A C 1
ATOM 1567 O O . SER A 1 204 ? 14.653 11.837 25.296 1.00 56.88 204 SER A O 1
ATOM 1569 N N . SER A 1 205 ? 13.020 11.188 26.692 1.00 51.56 205 SER A N 1
ATOM 1570 C CA . SER A 1 205 ? 13.893 10.871 27.833 1.00 51.56 205 SER A CA 1
ATOM 1571 C C . SER A 1 205 ? 13.951 9.370 28.141 1.00 51.56 205 SER A C 1
ATOM 1573 O O . SER A 1 205 ? 12.934 8.678 28.163 1.00 51.56 205 SER A O 1
ATOM 1575 N N . ILE A 1 206 ? 15.154 8.874 28.456 1.00 53.81 206 ILE A N 1
ATOM 1576 C CA . ILE A 1 206 ? 15.435 7.479 28.855 1.00 53.81 206 ILE A CA 1
ATOM 1577 C C . ILE A 1 206 ? 14.758 7.127 30.202 1.00 53.81 206 ILE A C 1
ATOM 1579 O O . ILE A 1 206 ? 14.540 5.955 30.497 1.00 53.81 206 ILE A O 1
ATOM 1583 N N . SER A 1 207 ? 14.354 8.130 30.994 1.00 57.94 207 SER A N 1
ATOM 1584 C CA . SER A 1 207 ? 13.614 7.982 32.258 1.00 57.94 207 SER A CA 1
ATOM 1585 C C . SER A 1 207 ? 12.207 8.602 32.202 1.00 57.94 207 SER A C 1
ATOM 1587 O O . SER A 1 207 ? 11.750 9.191 33.184 1.00 57.94 207 SER A O 1
ATOM 1589 N N . GLY A 1 208 ? 11.553 8.576 31.038 1.00 60.28 208 GLY A N 1
ATOM 1590 C CA . GLY A 1 208 ? 10.266 9.245 30.833 1.00 60.28 208 GLY A CA 1
ATOM 1591 C C . GLY A 1 208 ? 9.179 8.775 31.807 1.00 60.28 208 GLY A C 1
ATOM 1592 O O . GLY A 1 208 ? 9.026 7.580 32.063 1.00 60.28 208 GLY A O 1
ATOM 1593 N N . ALA A 1 209 ? 8.403 9.720 32.342 1.00 72.44 209 ALA A N 1
ATOM 1594 C CA . ALA A 1 209 ? 7.251 9.415 33.183 1.00 72.44 209 ALA A CA 1
ATOM 1595 C C . ALA A 1 209 ? 6.194 8.624 32.391 1.00 72.44 209 ALA A C 1
ATOM 1597 O O . ALA A 1 209 ? 5.861 8.970 31.252 1.00 72.44 209 ALA A O 1
ATOM 1598 N N . VAL A 1 210 ? 5.660 7.567 33.009 1.00 79.06 210 VAL A N 1
ATOM 1599 C CA . VAL A 1 210 ? 4.630 6.697 32.433 1.00 79.06 210 VAL A CA 1
ATOM 1600 C C . VAL A 1 210 ? 3.358 6.803 33.264 1.00 79.06 210 VAL A C 1
ATOM 1602 O O . VAL A 1 210 ? 3.365 6.511 34.459 1.00 79.06 210 VAL A O 1
ATOM 1605 N N . ALA A 1 211 ? 2.255 7.182 32.623 1.00 81.69 211 ALA A N 1
ATOM 1606 C CA . ALA A 1 211 ? 0.951 7.249 33.267 1.00 81.69 211 ALA A CA 1
ATOM 1607 C C . ALA A 1 211 ? 0.166 5.945 33.065 1.00 81.69 211 ALA A C 1
ATOM 1609 O O . ALA A 1 211 ? -0.025 5.491 31.933 1.00 81.69 211 ALA A O 1
ATOM 1610 N N . HIS A 1 212 ? -0.344 5.381 34.163 1.00 87.56 212 HIS A N 1
ATOM 1611 C CA . HIS A 1 212 ? -1.316 4.288 34.149 1.00 87.56 212 HIS A CA 1
ATOM 1612 C C . HIS A 1 212 ? -2.679 4.814 34.572 1.00 87.56 212 HIS A C 1
ATOM 1614 O O . HIS A 1 212 ? -2.912 5.122 35.742 1.00 87.56 212 HIS A O 1
ATOM 1620 N N . LEU A 1 213 ? -3.574 4.940 33.600 1.00 89.25 213 LEU A N 1
ATOM 1621 C CA . LEU A 1 213 ? -4.841 5.645 33.760 1.00 89.25 213 LEU A CA 1
ATOM 1622 C C . LEU A 1 213 ? -6.002 4.712 33.470 1.00 89.25 213 LEU A C 1
ATOM 1624 O O . LEU A 1 213 ? -5.877 3.767 32.694 1.00 89.25 213 LEU A O 1
ATOM 1628 N N . SER A 1 214 ? -7.130 4.988 34.110 1.00 91.50 214 SER A N 1
ATOM 1629 C CA . SER A 1 214 ? -8.411 4.353 33.825 1.00 91.50 214 SER A CA 1
ATOM 1630 C C . SER A 1 214 ? -9.539 5.322 34.138 1.00 91.50 214 SER A C 1
AT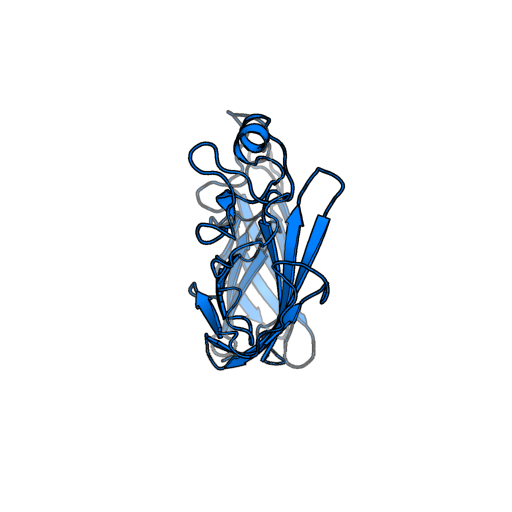OM 1632 O O . SER A 1 214 ? -9.367 6.246 34.937 1.00 91.50 214 SER A O 1
ATOM 1634 N N . GLY A 1 215 ? -10.681 5.125 33.496 1.00 93.19 215 GLY A N 1
ATOM 1635 C CA . GLY A 1 215 ? -11.830 6.003 33.646 1.00 93.19 215 GLY A CA 1
ATOM 1636 C C . GLY A 1 215 ? -12.987 5.565 32.764 1.00 93.19 215 GLY A C 1
ATOM 1637 O O . GLY A 1 215 ? -13.078 4.398 32.381 1.00 93.19 215 GLY A O 1
ATOM 1638 N N . LYS A 1 216 ? -13.871 6.512 32.455 1.00 94.94 216 LYS A N 1
ATOM 1639 C CA . LYS A 1 216 ? -15.099 6.259 31.702 1.00 94.94 216 LYS A CA 1
ATOM 1640 C C . LYS A 1 216 ? -15.003 6.763 30.269 1.00 94.94 216 LYS A C 1
ATOM 1642 O O . LYS A 1 216 ? -14.236 7.677 29.958 1.00 94.94 216 LYS A O 1
ATOM 1647 N N . VAL A 1 217 ? -15.779 6.109 29.416 1.00 97.56 217 VAL A N 1
ATOM 1648 C CA . VAL A 1 217 ? -15.969 6.423 28.004 1.00 97.56 217 VAL A CA 1
ATOM 1649 C C . VAL A 1 217 ? -17.448 6.670 27.772 1.00 97.56 217 VAL A C 1
ATOM 1651 O O . VAL A 1 217 ? -18.274 5.842 28.164 1.00 97.56 217 VAL A O 1
ATOM 1654 N N . ASP A 1 218 ? -17.746 7.736 27.045 1.00 97.62 218 ASP A N 1
ATOM 1655 C CA . ASP A 1 218 ? -19.073 8.035 26.522 1.00 97.62 218 ASP A CA 1
ATOM 1656 C C . ASP A 1 218 ? -18.991 8.146 25.000 1.00 97.62 218 ASP A C 1
ATOM 1658 O O . ASP A 1 218 ? -18.076 8.768 24.451 1.00 97.62 218 ASP A O 1
ATOM 1662 N N . GLY A 1 219 ? -19.928 7.522 24.291 1.00 97.81 219 GLY A N 1
ATOM 1663 C CA . GLY A 1 219 ? -19.890 7.485 22.837 1.00 97.81 219 GLY A CA 1
ATOM 1664 C C . GLY A 1 219 ? -21.236 7.265 22.165 1.00 97.81 219 GLY A C 1
ATOM 1665 O O . GLY A 1 219 ? -22.264 7.017 22.795 1.00 97.81 219 GLY A O 1
ATOM 1666 N N . GLY A 1 220 ? -21.209 7.388 20.843 1.00 97.38 220 GLY A N 1
ATOM 1667 C CA . GLY A 1 220 ? -22.370 7.333 19.969 1.00 97.38 220 GLY A CA 1
ATOM 1668 C C . GLY A 1 220 ? -22.095 6.579 18.678 1.00 97.38 220 GLY A C 1
ATOM 1669 O O . GLY A 1 220 ? -20.955 6.494 18.212 1.00 97.38 220 GLY A O 1
ATOM 1670 N N . PHE A 1 221 ? -23.171 6.056 18.098 1.00 97.44 221 PHE A N 1
ATOM 1671 C CA . PHE A 1 221 ? -23.215 5.560 16.730 1.00 97.44 221 PHE A CA 1
ATOM 1672 C C . PHE A 1 221 ? -23.830 6.627 15.821 1.00 97.44 221 PHE A C 1
ATOM 1674 O O . PHE A 1 221 ? -24.861 7.221 16.145 1.00 97.44 221 PHE A O 1
ATOM 1681 N N . TYR A 1 222 ? -23.210 6.850 14.667 1.00 91.75 222 TYR A N 1
ATOM 1682 C CA . TYR A 1 222 ? -23.540 7.918 13.728 1.00 91.75 222 TYR A CA 1
ATOM 1683 C C . TYR A 1 222 ? -23.714 7.376 12.304 1.00 91.75 222 TYR A C 1
ATOM 1685 O O . TYR A 1 222 ? -23.242 6.292 11.947 1.00 91.75 222 TYR A O 1
ATOM 1693 N N . GLY A 1 223 ? -24.404 8.159 11.475 1.00 90.25 223 GLY A N 1
ATOM 1694 C CA . GLY A 1 223 ? -24.675 7.818 10.081 1.00 90.25 223 GLY A CA 1
ATOM 1695 C C . GLY A 1 223 ? -25.801 6.796 9.893 1.00 90.25 223 GLY A C 1
ATOM 1696 O O . GLY A 1 223 ? -26.286 6.152 10.827 1.00 90.25 223 GLY A O 1
ATOM 1697 N N . LYS A 1 224 ? -26.243 6.654 8.639 1.00 87.31 224 LYS A N 1
ATOM 1698 C CA . LYS A 1 224 ? -27.259 5.664 8.263 1.00 87.31 224 LYS A CA 1
ATOM 1699 C C . LYS A 1 224 ? -26.703 4.266 8.537 1.00 87.31 224 LYS A C 1
ATOM 1701 O O . LYS A 1 224 ? -25.623 3.944 8.064 1.00 87.31 224 LYS A O 1
ATOM 1706 N N . ASN A 1 225 ? -27.453 3.439 9.264 1.00 88.69 225 ASN A N 1
ATOM 1707 C CA . ASN A 1 225 ? -27.048 2.086 9.670 1.00 88.69 225 ASN A CA 1
ATOM 1708 C C . ASN A 1 225 ? -25.823 2.024 10.606 1.00 88.69 225 ASN A C 1
ATOM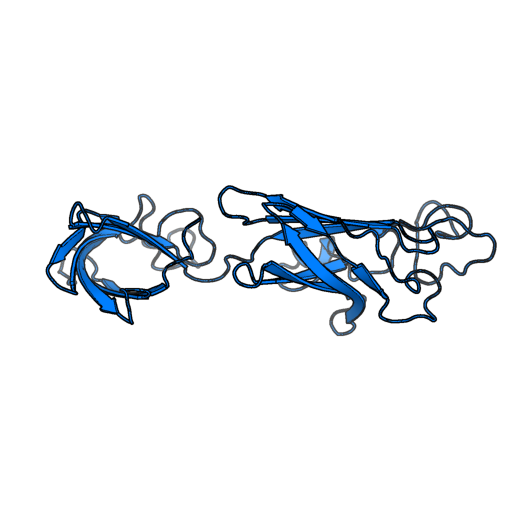 1710 O O . ASN A 1 225 ? -25.143 1.002 10.620 1.00 88.69 225 ASN A O 1
ATOM 1714 N N . ALA A 1 226 ? -25.543 3.080 11.383 1.00 91.06 226 ALA A N 1
ATOM 1715 C CA . ALA A 1 226 ? -24.424 3.104 12.334 1.00 91.06 226 ALA A CA 1
ATOM 1716 C C . ALA A 1 226 ? -23.055 2.817 11.676 1.00 91.06 226 ALA A C 1
ATOM 1718 O O . ALA A 1 226 ? -22.214 2.107 12.229 1.00 91.06 226 ALA A O 1
ATOM 1719 N N . THR A 1 227 ? -22.832 3.361 10.474 1.00 88.12 227 THR A N 1
ATOM 1720 C CA . THR A 1 227 ? -21.576 3.190 9.721 1.00 88.12 227 THR A CA 1
ATOM 1721 C C . THR A 1 227 ? -20.390 3.905 10.358 1.00 88.12 227 THR A C 1
ATOM 1723 O O . THR A 1 227 ? -19.254 3.707 9.934 1.00 88.12 227 THR A O 1
ATOM 1726 N N . GLU A 1 228 ? -20.630 4.758 11.346 1.00 91.69 228 GLU A N 1
ATOM 1727 C CA . GLU A 1 228 ? -19.612 5.505 12.069 1.00 91.69 228 GLU A CA 1
ATOM 1728 C C . GLU A 1 228 ? -19.871 5.391 13.570 1.00 91.69 228 GLU A C 1
ATOM 1730 O O . GLU A 1 228 ? -21.010 5.266 14.020 1.00 91.69 228 GLU A O 1
ATOM 1735 N N . LEU A 1 229 ? -18.806 5.438 14.358 1.00 96.12 229 LEU A N 1
ATOM 1736 C CA . LEU A 1 229 ? -18.884 5.590 15.802 1.00 96.12 229 LEU A CA 1
ATOM 1737 C C . LEU A 1 229 ? -17.848 6.604 16.258 1.00 96.12 229 LEU A C 1
ATOM 1739 O O . LEU A 1 229 ? -16.826 6.819 15.604 1.00 96.12 229 LEU A O 1
ATOM 1743 N N . GLY A 1 230 ? -18.096 7.205 17.408 1.00 95.25 230 GLY A N 1
ATOM 1744 C CA . GLY A 1 230 ? -17.163 8.127 18.030 1.00 95.25 230 GLY A CA 1
ATOM 1745 C C . GLY A 1 230 ? -17.494 8.326 19.493 1.00 95.25 230 GLY A C 1
ATOM 1746 O O . GLY A 1 230 ? -18.588 7.990 19.943 1.00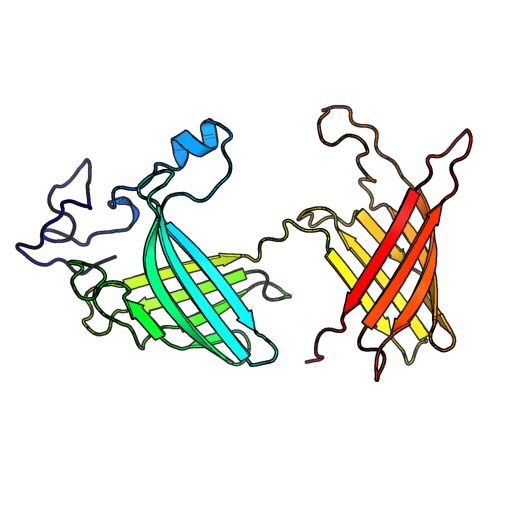 95.25 230 GLY A O 1
ATOM 1747 N N . GLY A 1 231 ? -16.544 8.863 20.238 1.00 97.00 231 GLY A N 1
ATOM 1748 C CA . GLY A 1 231 ? -16.715 9.078 21.662 1.00 97.00 231 GLY A CA 1
ATOM 1749 C C . GLY A 1 231 ? -15.567 9.851 22.272 1.00 97.00 231 GLY A C 1
ATOM 1750 O O . GLY A 1 231 ? -14.597 10.220 21.602 1.00 97.00 231 GLY A O 1
ATOM 1751 N N . SER A 1 232 ? -15.697 10.090 23.564 1.00 95.38 232 SER A N 1
ATOM 1752 C CA . SER A 1 232 ? -14.689 10.718 24.394 1.00 95.38 232 SER A CA 1
ATOM 1753 C C . SER A 1 232 ? -14.425 9.866 25.622 1.00 95.38 232 SER A C 1
ATOM 1755 O O . SER A 1 232 ? -15.240 9.047 26.046 1.00 95.38 232 SER A O 1
ATOM 1757 N N . PHE A 1 233 ? -13.242 10.040 26.183 1.00 92.12 233 PHE A N 1
ATOM 1758 C CA . PHE A 1 233 ? -12.880 9.456 27.458 1.00 92.12 233 PHE A CA 1
ATOM 1759 C C . PHE A 1 233 ? -12.195 10.504 28.307 1.00 92.12 233 PHE A C 1
ATOM 1761 O O . PHE A 1 233 ? -11.472 11.362 27.791 1.00 92.12 233 PHE A O 1
ATOM 1768 N N . TYR A 1 234 ? -12.434 10.432 29.610 1.00 87.81 234 TYR A N 1
ATOM 1769 C CA . TYR A 1 234 ? -11.835 11.348 30.561 1.00 87.81 234 TYR A CA 1
ATOM 1770 C C . TYR A 1 234 ? -11.539 10.647 31.889 1.00 87.81 234 TYR A C 1
ATOM 1772 O O . TYR A 1 234 ? -12.291 9.787 32.355 1.00 87.81 234 TYR A O 1
ATOM 1780 N N . SER A 1 235 ? -10.427 11.023 32.511 1.00 85.81 235 SER A N 1
ATOM 1781 C CA . SER A 1 235 ? -10.138 10.750 33.914 1.00 85.81 235 SER A CA 1
ATOM 1782 C C . SER A 1 235 ? -9.661 12.031 34.584 1.00 85.81 235 SER A C 1
ATOM 1784 O O . SER A 1 235 ? -8.778 12.728 34.077 1.00 85.81 235 SER A O 1
ATOM 1786 N N . GLU A 1 236 ? -10.243 12.344 35.736 1.00 80.31 236 GLU A N 1
ATOM 1787 C CA . GLU A 1 236 ? -9.890 13.545 36.484 1.00 80.31 236 GLU A CA 1
ATOM 1788 C C . GLU A 1 236 ? -8.489 13.440 37.088 1.00 80.31 236 GLU A C 1
ATOM 1790 O O . GLU A 1 236 ? -8.088 12.398 37.614 1.00 80.31 236 GLU A O 1
ATOM 1795 N N . ARG A 1 237 ? -7.753 14.556 37.050 1.00 80.88 237 ARG A N 1
ATOM 1796 C CA . ARG A 1 237 ? -6.492 14.679 37.779 1.00 80.88 237 ARG A CA 1
ATOM 1797 C C . ARG A 1 237 ? -6.789 14.839 39.266 1.00 80.88 237 ARG A C 1
ATOM 1799 O O . ARG A 1 237 ? -7.560 15.709 39.658 1.00 80.88 237 ARG A O 1
ATOM 1806 N N . THR A 1 238 ? -6.104 14.064 40.096 1.00 78.38 238 THR A N 1
ATOM 1807 C CA . THR A 1 238 ? -6.153 14.192 41.560 1.00 78.38 238 THR A CA 1
ATOM 1808 C C . THR A 1 238 ? -4.761 14.496 42.108 1.00 78.38 238 THR A C 1
ATOM 1810 O O . THR A 1 238 ? -3.775 14.463 41.378 1.00 78.38 238 THR A O 1
ATOM 1813 N N . SER A 1 239 ? -4.643 14.729 43.417 1.00 75.38 239 SER A N 1
ATOM 1814 C CA . SER A 1 239 ? -3.336 14.875 44.077 1.00 75.38 239 SER A CA 1
ATOM 1815 C C . SER A 1 239 ? -2.465 13.609 44.029 1.00 75.38 239 SER A C 1
ATOM 1817 O O . SER A 1 239 ? -1.290 13.675 44.374 1.00 75.38 239 SER A O 1
ATOM 1819 N N . LYS A 1 240 ? -3.027 12.460 43.622 1.00 75.12 240 LYS A N 1
ATOM 1820 C CA . LYS A 1 240 ? -2.351 11.151 43.604 1.00 75.12 240 LYS A CA 1
ATOM 1821 C C . LYS A 1 240 ? -2.355 10.459 42.235 1.00 75.12 240 LYS A C 1
ATOM 1823 O O . LYS A 1 240 ? -1.806 9.367 42.126 1.00 75.12 240 LYS A O 1
ATOM 1828 N N . LYS A 1 241 ? -3.021 11.028 41.223 1.00 72.00 241 LYS A N 1
ATOM 1829 C CA . LYS A 1 241 ? -3.180 10.427 39.888 1.00 72.00 241 LYS A CA 1
ATOM 1830 C C . LYS A 1 241 ? -3.240 11.504 38.815 1.00 72.00 241 LYS A C 1
ATOM 1832 O O . LYS A 1 241 ? -3.967 12.485 38.981 1.00 72.00 241 LYS A O 1
ATOM 1837 N N . ASP A 1 242 ? -2.541 11.271 37.711 1.00 80.69 242 ASP A N 1
ATOM 1838 C CA . ASP A 1 242 ? -2.644 12.102 36.516 1.00 80.69 242 ASP A CA 1
ATOM 1839 C C . ASP A 1 242 ? -4.044 12.010 35.890 1.00 80.69 242 ASP A C 1
ATOM 1841 O O . ASP A 1 242 ? -4.790 11.054 36.113 1.00 80.69 242 ASP A O 1
ATOM 1845 N N . GLY A 1 243 ? -4.411 13.034 35.121 1.00 82.62 243 GLY A N 1
ATOM 1846 C CA . GLY A 1 243 ? -5.652 13.066 34.351 1.00 82.62 243 GLY A CA 1
ATOM 1847 C C . GLY A 1 243 ? -5.373 12.911 32.861 1.00 82.62 243 GLY A C 1
ATOM 1848 O O . GLY A 1 243 ? -4.330 13.347 32.376 1.00 82.62 243 GLY A O 1
ATOM 1849 N N . VAL A 1 244 ? -6.313 12.324 32.125 1.00 85.81 244 VAL A N 1
ATOM 1850 C CA . VAL A 1 244 ? -6.279 12.280 30.658 1.00 85.81 244 VAL A CA 1
ATOM 1851 C C . VAL A 1 244 ? -7.657 12.583 30.108 1.00 85.81 244 VAL A C 1
ATOM 1853 O O . VAL A 1 244 ? -8.662 12.185 30.687 1.00 85.81 244 VAL A O 1
ATOM 1856 N N . ALA A 1 245 ? -7.698 13.265 28.972 1.00 87.62 245 ALA A N 1
ATOM 1857 C CA . ALA A 1 245 ? -8.890 13.378 28.156 1.00 87.62 245 ALA A CA 1
ATOM 1858 C C . ALA A 1 245 ? -8.526 13.061 26.706 1.00 87.62 245 ALA A C 1
ATOM 1860 O O . ALA A 1 245 ? -7.419 13.361 26.254 1.00 87.62 245 ALA A O 1
ATOM 1861 N N . GLY A 1 246 ? -9.453 12.459 25.975 1.00 89.00 246 GLY A N 1
ATOM 1862 C CA . GLY A 1 246 ? -9.273 12.171 24.563 1.00 89.00 246 GLY A CA 1
ATOM 1863 C C . GLY A 1 246 ? -10.597 11.972 23.850 1.00 89.00 246 GLY A C 1
ATOM 1864 O O . GLY A 1 246 ? -11.624 11.702 24.467 1.00 89.00 246 GLY A O 1
ATOM 1865 N N . VAL A 1 247 ? -10.552 12.114 22.530 1.00 94.69 247 VAL A N 1
ATOM 1866 C CA . VAL A 1 247 ? -11.670 11.837 21.627 1.00 94.69 247 VAL A CA 1
ATOM 1867 C C . VAL A 1 247 ? -11.224 10.840 20.570 1.00 94.69 247 VAL A C 1
ATOM 1869 O O . VAL A 1 247 ? -10.047 10.792 20.204 1.00 94.69 247 VAL A O 1
ATOM 1872 N N . PHE A 1 248 ? -12.156 10.036 20.080 1.00 92.88 248 PHE A N 1
ATOM 1873 C CA . PHE A 1 248 ? -11.907 9.070 19.020 1.00 92.88 248 PHE A CA 1
ATOM 1874 C C . PHE A 1 248 ? -13.090 8.995 18.060 1.00 92.88 248 PHE A C 1
ATOM 1876 O O . PHE A 1 248 ? -14.232 9.292 18.411 1.00 92.88 248 PHE A O 1
ATOM 1883 N N . GLY A 1 249 ? -12.798 8.545 16.845 1.00 91.12 249 GLY A N 1
ATOM 1884 C CA . GLY A 1 249 ? -13.782 8.235 15.821 1.00 91.12 249 GLY A CA 1
ATOM 1885 C C . GLY A 1 249 ? -13.311 7.044 14.999 1.00 91.12 249 GLY A C 1
ATOM 1886 O O . GLY A 1 249 ? -12.108 6.850 14.809 1.00 91.12 249 GLY A O 1
ATOM 1887 N N . ALA A 1 250 ? -14.254 6.236 14.535 1.00 87.81 250 ALA A N 1
ATOM 1888 C CA . ALA A 1 250 ? -13.989 5.106 13.664 1.00 87.81 250 ALA A CA 1
ATOM 1889 C C . ALA A 1 250 ? -15.129 4.930 12.660 1.00 87.81 250 ALA A C 1
ATOM 1891 O O . ALA A 1 250 ? -16.294 5.202 12.949 1.00 87.81 250 ALA A O 1
ATOM 1892 N N . LYS A 1 251 ? -14.776 4.435 11.475 1.00 86.62 251 LYS A N 1
ATOM 1893 C CA . LYS A 1 251 ? -15.728 4.083 10.426 1.00 86.62 251 LYS A CA 1
ATOM 1894 C C . LYS A 1 251 ? -15.808 2.570 10.301 1.00 86.62 251 LYS A C 1
ATOM 1896 O O . LYS A 1 251 ? -14.776 1.892 10.275 1.00 86.62 251 LYS A O 1
ATOM 1901 N N . GLN A 1 252 ? -17.030 2.061 10.211 1.00 85.06 252 GLN A N 1
ATOM 1902 C CA . GLN A 1 252 ? -17.315 0.657 9.967 1.00 85.06 252 GLN A CA 1
ATOM 1903 C C . GLN A 1 252 ? -16.560 0.196 8.718 1.00 85.06 252 GLN A C 1
ATOM 1905 O O . GLN A 1 252 ? -16.692 0.777 7.641 1.00 85.06 252 GLN A O 1
ATOM 1910 N N . GLN A 1 253 ? -15.763 -0.858 8.875 1.00 76.38 253 GLN A N 1
ATOM 1911 C CA . GLN A 1 253 ? -15.165 -1.548 7.741 1.00 76.38 253 GLN A CA 1
ATOM 1912 C C . GLN A 1 253 ? -16.228 -2.443 7.106 1.00 76.38 253 GLN A C 1
ATOM 1914 O O . GLN A 1 253 ? -17.042 -3.044 7.812 1.00 76.38 253 GLN A O 1
ATOM 1919 N N . VAL A 1 254 ? -16.243 -2.512 5.775 1.00 72.00 254 VAL A N 1
ATOM 1920 C CA . VAL A 1 254 ? -17.189 -3.360 5.042 1.00 72.00 254 VAL A CA 1
ATOM 1921 C C . VAL A 1 254 ? -17.026 -4.799 5.540 1.00 72.00 254 VAL A C 1
ATOM 1923 O O . VAL A 1 254 ? -15.919 -5.338 5.524 1.00 72.00 254 VAL A O 1
ATOM 1926 N N . LYS A 1 255 ? -18.114 -5.405 6.035 1.00 49.38 255 LYS A N 1
ATOM 1927 C CA . LYS A 1 255 ? -18.120 -6.821 6.427 1.00 49.38 255 LYS A CA 1
ATOM 1928 C C . LYS A 1 255 ? -17.745 -7.675 5.209 1.00 49.38 255 LYS A C 1
ATOM 1930 O O . LYS A 1 255 ? -18.282 -7.450 4.126 1.00 49.38 255 LYS A O 1
ATOM 1935 N N . LYS A 1 256 ? -16.832 -8.631 5.408 1.00 39.31 256 LYS A N 1
ATOM 1936 C CA . LYS A 1 256 ? -16.708 -9.797 4.523 1.00 39.31 256 LYS A CA 1
ATOM 1937 C C . LYS A 1 256 ? -17.988 -10.622 4.569 1.00 39.31 256 LYS A C 1
ATOM 1939 O O . LYS A 1 256 ? -18.595 -10.674 5.665 1.00 39.31 256 LYS A O 1
#